Protein AF-A0A960PFB4-F1 (afdb_monomer_lite)

pLDDT: mean 86.85, std 17.03, range [36.44, 98.69]

Secondary structure (DSSP, 8-state):
------EEEETTEEEEEETTEEEE-PPPPP-EEEEEE----THHHHHHTTTEEEEEEE-HHHHHSSPPSS--GGGEEE-EEESP--SSPEEEEEEPPSS--S--B--S--SS----BEEEEEEEEE-SS--SS--HHHHHHSEESEEE-TTT--EEEEEEEEEESSSS-EEESS--TTS-SSSTTS-EEE--SEEEEEEE-TTS-EEEE--SEEEEEE---

Structure (mmCIF, N/CA/C/O backbone):
data_AF-A0A960PFB4-F1
#
_entry.id   AF-A0A960PFB4-F1
#
loop_
_atom_site.group_PDB
_atom_site.id
_atom_site.type_symbol
_atom_site.label_atom_id
_atom_site.label_alt_id
_atom_site.label_comp_id
_atom_site.label_asym_id
_atom_site.label_entity_id
_atom_site.label_seq_id
_atom_site.pdbx_PDB_ins_code
_atom_site.Cartn_x
_atom_site.Cartn_y
_atom_site.Cartn_z
_atom_site.occupancy
_atom_site.B_iso_or_equiv
_atom_site.auth_seq_id
_atom_site.auth_comp_id
_atom_site.auth_asym_id
_atom_site.auth_atom_id
_atom_site.pdbx_PDB_model_num
ATOM 1 N N . MET A 1 1 ? -36.340 -36.680 -1.977 1.00 38.56 1 MET A N 1
ATOM 2 C CA . MET A 1 1 ? -35.879 -35.297 -2.222 1.00 38.56 1 MET A CA 1
ATOM 3 C C . MET A 1 1 ? -35.685 -34.643 -0.860 1.00 38.56 1 MET A C 1
ATOM 5 O O . MET A 1 1 ? -36.669 -34.448 -0.161 1.00 38.56 1 MET A O 1
ATOM 9 N N . LYS A 1 2 ? -34.442 -34.479 -0.389 1.00 38.81 2 LYS A N 1
ATOM 10 C CA . LYS A 1 2 ? -34.167 -33.962 0.964 1.00 38.81 2 LYS A CA 1
ATOM 11 C C . LYS A 1 2 ? -34.136 -32.436 0.880 1.00 38.81 2 LYS A C 1
ATOM 13 O O . LYS A 1 2 ? -33.361 -31.895 0.099 1.00 38.81 2 LYS A O 1
ATOM 18 N N . VAL A 1 3 ? -35.028 -31.771 1.609 1.00 37.19 3 VAL A N 1
ATOM 19 C CA . VAL A 1 3 ? -35.138 -30.308 1.617 1.00 37.19 3 VAL A CA 1
ATOM 20 C C . VAL A 1 3 ? -33.887 -29.734 2.281 1.00 37.19 3 VAL A C 1
ATOM 22 O O . VAL A 1 3 ? -33.587 -30.062 3.426 1.00 37.19 3 VAL A O 1
ATOM 25 N N . ILE A 1 4 ? -33.147 -28.912 1.539 1.00 46.12 4 ILE A N 1
ATOM 26 C CA . ILE A 1 4 ? -32.025 -28.125 2.050 1.00 46.12 4 ILE A CA 1
ATOM 27 C C . ILE A 1 4 ? -32.634 -26.845 2.622 1.00 46.12 4 ILE A C 1
ATOM 29 O O . ILE A 1 4 ? -33.192 -26.042 1.878 1.00 46.12 4 ILE A O 1
ATOM 33 N N . SER A 1 5 ? -32.566 -26.659 3.939 1.00 47.25 5 SER A N 1
ATOM 34 C CA . SER A 1 5 ? -32.941 -25.389 4.563 1.00 47.25 5 SER A CA 1
ATOM 35 C C . SER A 1 5 ? -31.701 -24.516 4.706 1.00 47.25 5 SER A C 1
ATOM 37 O O . SER A 1 5 ? -30.768 -24.867 5.425 1.00 47.25 5 SER A O 1
ATOM 39 N N . VAL A 1 6 ? -31.700 -23.379 4.012 1.00 44.31 6 VAL A N 1
ATOM 40 C CA . VAL A 1 6 ? -30.670 -22.340 4.115 1.00 44.31 6 VAL A CA 1
ATOM 41 C C . VAL A 1 6 ? -31.173 -21.279 5.088 1.00 44.31 6 VAL A C 1
ATOM 43 O O . VAL A 1 6 ? -32.287 -20.780 4.934 1.00 44.31 6 VAL A O 1
ATOM 46 N N . LYS A 1 7 ? -30.370 -20.939 6.100 1.00 43.09 7 LYS A N 1
ATOM 47 C CA . LYS A 1 7 ? -30.683 -19.872 7.056 1.00 43.09 7 LYS A CA 1
ATOM 48 C C . LYS A 1 7 ? -29.514 -18.889 7.084 1.00 43.09 7 LYS A C 1
ATOM 50 O O . LYS A 1 7 ? -28.402 -19.273 7.429 1.00 43.09 7 LYS A O 1
ATOM 55 N N . LEU A 1 8 ? -29.765 -17.644 6.685 1.00 36.44 8 LEU A N 1
ATOM 56 C CA . LEU A 1 8 ? -28.803 -16.544 6.787 1.00 36.44 8 LEU A CA 1
ATOM 57 C C . LEU A 1 8 ? -28.706 -16.123 8.257 1.00 36.44 8 LEU A C 1
ATOM 59 O O . LEU A 1 8 ? -29.715 -15.739 8.846 1.00 36.44 8 LEU A O 1
ATOM 63 N N . LEU A 1 9 ? -27.516 -16.243 8.850 1.00 45.88 9 LEU A N 1
ATOM 64 C CA . LEU A 1 9 ? -27.261 -15.860 10.246 1.00 45.88 9 LEU A CA 1
ATOM 65 C C . LEU A 1 9 ? -26.489 -14.538 10.381 1.00 45.88 9 LEU A C 1
ATOM 67 O O . LEU A 1 9 ? -26.490 -13.969 11.464 1.00 45.88 9 LEU A O 1
ATOM 71 N N . ASN A 1 10 ? -25.881 -14.023 9.306 1.00 38.50 10 ASN A N 1
ATOM 72 C CA . ASN A 1 10 ? -25.291 -12.680 9.233 1.00 38.50 10 ASN A CA 1
ATOM 73 C C . ASN A 1 10 ? -24.918 -12.350 7.771 1.00 38.50 10 ASN A C 1
ATOM 75 O O . ASN A 1 10 ? -24.761 -13.288 6.977 1.00 38.50 10 ASN A O 1
ATOM 79 N N . PRO A 1 11 ? -24.732 -11.073 7.380 1.00 40.84 11 PRO A N 1
ATOM 80 C CA . PRO A 1 11 ? -24.195 -10.729 6.066 1.00 40.84 11 PRO A CA 1
ATOM 81 C C . PRO A 1 11 ? -22.702 -11.098 6.023 1.00 40.84 11 PRO A C 1
ATOM 83 O O . PRO A 1 11 ? -21.844 -10.305 6.380 1.00 40.84 11 PRO A O 1
ATOM 86 N N . GLY A 1 12 ? -22.404 -12.347 5.650 1.00 43.38 12 GLY A N 1
ATOM 87 C CA . GLY A 1 12 ? -21.039 -12.881 5.547 1.00 43.38 12 GLY A CA 1
ATOM 88 C C . GLY A 1 12 ? -20.901 -14.377 5.848 1.00 43.38 12 GLY A C 1
ATOM 89 O O . GLY A 1 12 ? -19.878 -14.966 5.515 1.00 43.38 12 GLY A O 1
ATOM 90 N N . LEU A 1 13 ? -21.924 -15.018 6.433 1.00 40.94 13 LEU A N 1
ATOM 91 C CA . LEU A 1 13 ? -21.855 -16.420 6.855 1.00 40.94 13 LEU A CA 1
ATOM 92 C C . LEU A 1 13 ? -22.953 -17.267 6.192 1.00 40.94 13 LEU A C 1
ATOM 94 O O . LEU A 1 13 ? -24.129 -17.174 6.554 1.00 40.94 13 LEU A O 1
ATOM 98 N N . LEU A 1 14 ? -22.558 -18.127 5.246 1.00 43.84 14 LEU A N 1
ATOM 99 C CA . LEU A 1 14 ? -23.416 -19.165 4.668 1.00 43.84 14 LEU A CA 1
ATOM 100 C C . LEU A 1 14 ? -23.074 -20.519 5.304 1.00 43.84 14 LEU A C 1
ATOM 102 O O . LEU A 1 14 ? -22.016 -21.084 5.041 1.00 43.84 14 LEU A O 1
ATOM 106 N N . VAL A 1 15 ? -23.985 -21.051 6.123 1.00 45.22 15 VAL A N 1
ATOM 107 C CA . VAL A 1 15 ? -23.863 -22.395 6.709 1.00 45.22 15 VAL A CA 1
ATOM 108 C C . VAL A 1 15 ? -24.759 -23.355 5.932 1.00 45.22 15 VAL A C 1
ATOM 110 O O . VAL A 1 15 ? -25.983 -23.208 5.932 1.00 45.22 15 VAL A O 1
ATOM 113 N N . ILE A 1 16 ? -24.161 -24.347 5.269 1.00 50.56 16 ILE A N 1
ATOM 114 C CA . ILE A 1 16 ? -24.890 -25.413 4.569 1.00 50.56 16 ILE A CA 1
ATOM 115 C C . ILE A 1 16 ? -24.893 -26.663 5.454 1.00 50.56 16 ILE A C 1
ATOM 117 O O . ILE A 1 16 ? -23.840 -27.200 5.785 1.00 50.56 16 ILE A O 1
ATOM 121 N N . PHE A 1 17 ? -26.082 -27.149 5.819 1.00 47.12 17 PHE A N 1
ATOM 122 C CA . PHE A 1 17 ? -26.235 -28.391 6.577 1.00 47.12 17 PHE A CA 1
ATOM 123 C C . PHE A 1 17 ? -26.205 -29.609 5.643 1.00 47.12 17 PHE A C 1
ATOM 125 O O . PHE A 1 17 ? -27.221 -29.999 5.065 1.00 47.12 17 PHE A O 1
ATOM 132 N N . LEU A 1 18 ? -25.039 -30.242 5.533 1.00 46.38 18 LEU A N 1
ATOM 133 C CA . LEU A 1 18 ? -24.876 -31.617 5.054 1.00 46.38 18 LEU A CA 1
ATOM 134 C C . LEU A 1 18 ? -24.439 -32.458 6.258 1.00 46.38 18 LEU A C 1
ATOM 136 O O . LEU A 1 18 ? -23.691 -31.973 7.099 1.00 46.38 18 LEU A O 1
ATOM 140 N N . GLY A 1 19 ? -24.971 -33.675 6.403 1.00 44.97 19 GLY A N 1
ATOM 141 C CA . GLY A 1 19 ? -24.831 -34.488 7.620 1.00 44.97 19 GLY A CA 1
ATOM 142 C C . GLY A 1 19 ? -23.447 -34.401 8.282 1.00 44.97 19 GLY A C 1
ATOM 143 O O . GLY A 1 19 ? -22.442 -34.676 7.642 1.00 44.97 19 GLY A O 1
ATOM 144 N N . PHE A 1 20 ? -23.433 -34.002 9.559 1.00 53.28 20 PHE A N 1
ATOM 145 C CA . PHE A 1 20 ? -22.286 -33.974 10.481 1.00 53.28 20 PHE A CA 1
ATOM 146 C C . PHE A 1 20 ? -20.993 -33.258 10.040 1.00 53.28 20 PHE A C 1
ATOM 148 O O . PHE A 1 20 ? -19.993 -33.363 10.745 1.00 53.28 20 PHE A O 1
ATOM 155 N N . ALA A 1 21 ? -21.001 -32.471 8.963 1.00 47.19 21 ALA A N 1
ATOM 156 C CA . ALA A 1 21 ? -19.851 -31.664 8.563 1.00 47.19 21 ALA A CA 1
ATOM 157 C C . ALA A 1 21 ? -20.246 -30.189 8.436 1.00 47.19 21 ALA A C 1
ATOM 159 O O . ALA A 1 21 ? -21.074 -29.818 7.604 1.00 47.19 21 ALA A O 1
ATOM 160 N N . PHE A 1 22 ? -19.637 -29.341 9.266 1.00 47.34 22 PHE A N 1
ATOM 161 C CA . PHE A 1 22 ? -19.680 -27.894 9.086 1.00 47.34 22 PHE A CA 1
ATOM 162 C C . PHE A 1 22 ? -18.715 -27.531 7.958 1.00 47.34 22 PHE A C 1
ATOM 164 O O . PHE A 1 22 ? -17.507 -27.699 8.100 1.00 47.34 22 PHE A O 1
ATOM 171 N N . ILE A 1 23 ? -19.239 -27.044 6.835 1.00 44.19 23 ILE A N 1
ATOM 172 C CA . ILE A 1 23 ? -18.421 -26.408 5.800 1.00 44.19 23 ILE A CA 1
ATOM 173 C C . ILE A 1 23 ? -18.553 -24.905 6.014 1.00 44.19 23 ILE A C 1
ATOM 175 O O . ILE A 1 23 ? -19.611 -24.326 5.767 1.00 44.19 23 ILE A O 1
ATOM 179 N N . GLN A 1 24 ? -17.487 -24.286 6.516 1.00 43.09 24 GLN A N 1
ATOM 180 C CA . GLN A 1 24 ? -17.369 -22.836 6.564 1.00 43.09 24 GLN A CA 1
ATOM 181 C C . GLN A 1 24 ? -16.933 -22.363 5.177 1.00 43.09 24 GLN A C 1
ATOM 183 O O . GLN A 1 24 ? -15.810 -22.620 4.748 1.00 43.09 24 GLN A O 1
ATOM 188 N N . ILE A 1 25 ? -17.838 -21.711 4.450 1.00 44.47 25 ILE A N 1
ATOM 189 C CA . ILE A 1 25 ? -17.496 -21.040 3.196 1.00 44.47 25 ILE A CA 1
ATOM 190 C C . ILE A 1 25 ? -16.994 -19.651 3.582 1.00 44.47 25 ILE A C 1
ATOM 192 O O . ILE A 1 25 ? -17.782 -18.722 3.748 1.00 44.47 25 ILE A O 1
ATOM 196 N N . THR A 1 26 ? -15.687 -19.522 3.803 1.00 54.66 26 THR A N 1
ATOM 197 C CA . THR A 1 26 ? -15.047 -18.207 3.912 1.00 54.66 26 THR A CA 1
ATOM 198 C C . THR A 1 26 ? -15.164 -17.526 2.551 1.00 54.66 26 THR A C 1
ATOM 200 O O . THR A 1 26 ? -14.873 -18.149 1.528 1.00 54.66 26 THR A O 1
ATOM 203 N N . ALA A 1 27 ? -15.622 -16.272 2.513 1.00 60.09 27 ALA A N 1
ATOM 204 C CA . ALA A 1 27 ? -15.588 -15.487 1.283 1.00 60.09 27 ALA A CA 1
ATOM 205 C C . ALA A 1 27 ? -14.153 -15.488 0.732 1.00 60.09 27 ALA A C 1
ATOM 207 O O . ALA A 1 27 ? -13.203 -15.315 1.499 1.00 60.09 27 ALA A O 1
ATOM 208 N N . ALA A 1 28 ? -13.994 -15.723 -0.573 1.00 77.38 28 ALA A N 1
ATOM 209 C CA . ALA A 1 28 ? -12.681 -15.707 -1.204 1.00 77.38 28 ALA A CA 1
ATOM 210 C C . ALA A 1 28 ? -12.017 -14.348 -0.932 1.00 77.38 28 ALA A C 1
ATOM 212 O O . ALA A 1 28 ? -12.589 -13.301 -1.239 1.00 77.38 28 ALA A O 1
ATOM 213 N N . GLN A 1 29 ? -10.851 -14.365 -0.287 1.00 87.94 29 GLN A N 1
ATOM 214 C CA . GLN A 1 29 ? -10.046 -13.162 -0.105 1.00 87.94 29 GLN A CA 1
ATOM 215 C C . GLN A 1 29 ? -9.183 -12.927 -1.347 1.00 87.94 29 GLN A C 1
ATOM 217 O O . GLN A 1 29 ? -8.865 -13.897 -2.043 1.00 87.94 29 GLN A O 1
ATOM 222 N N . PRO A 1 30 ? -8.782 -11.674 -1.618 1.00 96.19 30 PRO A N 1
ATOM 223 C CA . PRO A 1 30 ? -7.792 -11.395 -2.644 1.00 96.19 30 PRO A CA 1
ATOM 224 C C . PRO A 1 30 ? -6.554 -12.280 -2.503 1.00 96.19 30 PRO A C 1
ATOM 226 O O . PRO A 1 30 ? -6.048 -12.473 -1.397 1.00 96.19 30 PRO A O 1
ATOM 229 N N . ALA A 1 31 ? -6.076 -12.808 -3.626 1.00 96.31 31 ALA A N 1
ATOM 230 C CA . ALA A 1 31 ? -4.937 -13.724 -3.670 1.00 96.31 31 ALA A CA 1
ATOM 231 C C . ALA A 1 31 ? -3.699 -13.092 -4.318 1.00 96.31 31 ALA A C 1
ATOM 233 O O . ALA A 1 31 ? -2.586 -13.590 -4.150 1.00 96.31 31 ALA A O 1
ATOM 234 N N . ARG A 1 32 ? -3.882 -12.003 -5.071 1.00 97.75 32 ARG A N 1
ATOM 235 C CA . ARG A 1 32 ? -2.811 -11.357 -5.829 1.00 97.75 32 ARG A CA 1
ATOM 236 C C . ARG A 1 32 ? -3.057 -9.863 -5.982 1.00 97.75 32 ARG A C 1
ATOM 238 O O . ARG A 1 32 ? -4.191 -9.432 -6.176 1.00 97.75 32 ARG A O 1
ATOM 245 N N . VAL A 1 33 ? -1.972 -9.097 -5.977 1.00 98.56 33 VAL A N 1
ATOM 246 C CA . VAL A 1 33 ? -1.924 -7.727 -6.494 1.00 98.56 33 VAL A CA 1
ATOM 247 C C . VAL A 1 33 ? -1.241 -7.761 -7.854 1.00 98.56 33 VAL A C 1
ATOM 249 O O . VAL A 1 33 ? -0.164 -8.336 -7.989 1.00 98.56 33 VAL A O 1
ATOM 252 N N . VAL A 1 34 ? -1.851 -7.138 -8.854 1.00 98.50 34 VAL A N 1
ATOM 253 C CA . VAL A 1 34 ? -1.175 -6.722 -10.084 1.00 98.50 34 VAL A CA 1
ATOM 254 C C . VAL A 1 34 ? -1.079 -5.209 -10.066 1.00 98.50 34 VAL A C 1
ATOM 256 O O . VAL A 1 34 ? -2.020 -4.533 -9.645 1.00 98.50 34 VAL A O 1
ATOM 259 N N . GLY A 1 35 ? 0.043 -4.664 -10.510 1.00 97.50 35 GLY A N 1
ATOM 260 C CA . GLY A 1 35 ? 0.193 -3.226 -10.547 1.00 97.50 35 GLY A CA 1
ATOM 261 C C . GLY A 1 35 ? 0.960 -2.701 -11.734 1.0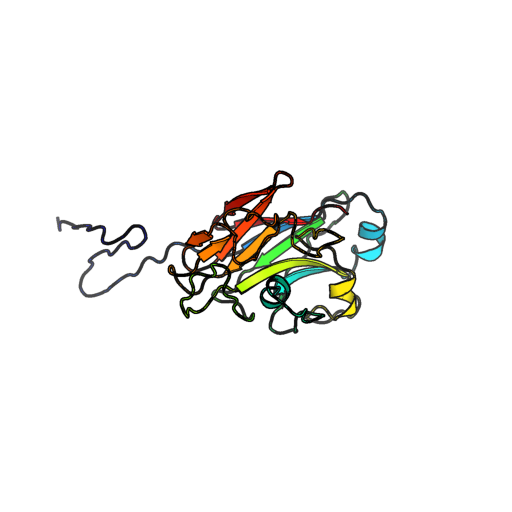0 97.50 35 GLY A C 1
ATOM 262 O O . GLY A 1 35 ? 1.685 -3.425 -12.422 1.00 97.50 35 GLY A O 1
ATOM 263 N N . GLU A 1 36 ? 0.742 -1.418 -11.976 1.00 97.25 36 GLU A N 1
ATOM 264 C CA . GLU A 1 36 ? 1.364 -0.669 -13.053 1.00 97.25 36 GLU A CA 1
ATOM 265 C C . GLU A 1 36 ? 2.077 0.555 -12.476 1.00 97.25 36 GLU A C 1
ATOM 267 O O . GLU A 1 36 ? 1.565 1.253 -11.601 1.00 97.25 36 GLU A O 1
ATOM 272 N N . PHE A 1 37 ? 3.281 0.801 -12.974 1.00 95.88 37 PHE A N 1
ATOM 273 C CA . PHE A 1 37 ? 4.018 2.033 -12.774 1.00 95.88 37 PHE A CA 1
ATOM 274 C C . PHE A 1 37 ? 4.184 2.684 -14.141 1.00 95.88 37 PHE A C 1
ATOM 276 O O . PHE A 1 37 ? 5.033 2.281 -14.945 1.00 95.88 37 PHE A O 1
ATOM 283 N N . ASP A 1 38 ? 3.320 3.653 -14.427 1.00 94.31 38 ASP A N 1
ATOM 284 C CA . ASP A 1 38 ? 3.507 4.512 -15.587 1.00 94.31 38 ASP A CA 1
ATOM 285 C C . ASP A 1 38 ? 4.636 5.502 -15.292 1.00 94.31 38 ASP A C 1
ATOM 287 O O . ASP A 1 38 ? 4.752 6.003 -14.175 1.00 94.31 38 ASP A O 1
ATOM 291 N N . TYR A 1 39 ? 5.473 5.805 -16.278 1.00 92.06 39 TYR A N 1
ATOM 292 C CA . TYR A 1 39 ? 6.641 6.655 -16.076 1.00 92.06 39 TYR A CA 1
ATOM 293 C C . TYR A 1 39 ? 6.984 7.461 -17.328 1.00 92.06 39 TYR A C 1
ATOM 295 O O . TYR A 1 39 ? 6.833 7.010 -18.462 1.00 92.06 39 TYR A O 1
ATOM 303 N N . THR A 1 40 ? 7.532 8.653 -17.105 1.00 92.19 40 THR A N 1
ATOM 304 C CA . THR A 1 40 ? 8.064 9.534 -18.159 1.00 92.19 40 THR A CA 1
ATOM 305 C C . THR A 1 40 ? 9.579 9.720 -18.060 1.00 92.19 40 THR A C 1
ATOM 307 O O . THR A 1 40 ? 10.222 10.103 -19.035 1.00 92.19 40 THR A O 1
ATOM 310 N N . SER A 1 41 ? 10.167 9.425 -16.897 1.00 89.12 41 SER A N 1
ATOM 311 C CA . SER A 1 41 ? 11.600 9.577 -16.644 1.00 89.12 41 SER A CA 1
ATOM 312 C C . SER A 1 41 ? 12.426 8.504 -17.353 1.00 89.12 41 SER A C 1
ATOM 314 O O . SER A 1 41 ? 12.193 7.308 -17.177 1.00 89.12 41 SER A O 1
ATOM 316 N N . GLU A 1 42 ? 13.471 8.921 -18.071 1.00 88.75 42 GLU A N 1
ATOM 317 C CA . GLU A 1 42 ? 14.447 8.017 -18.699 1.00 88.75 42 GLU A CA 1
ATOM 318 C C . GLU A 1 42 ? 15.293 7.233 -17.676 1.00 88.75 42 GLU A C 1
ATOM 320 O O . GLU A 1 42 ? 15.943 6.246 -18.026 1.00 88.75 42 GLU A O 1
ATOM 325 N N . ILE A 1 43 ? 15.268 7.630 -16.398 1.00 87.38 43 ILE A N 1
ATOM 326 C CA . ILE A 1 43 ? 15.944 6.914 -15.307 1.00 87.38 43 ILE A CA 1
ATOM 327 C C . ILE A 1 43 ? 15.344 5.515 -15.141 1.00 87.38 43 ILE A C 1
ATOM 329 O O . ILE A 1 43 ? 16.092 4.557 -14.952 1.00 87.38 43 ILE A O 1
ATOM 333 N N . VAL A 1 44 ? 14.022 5.366 -15.272 1.00 90.88 44 VAL A N 1
ATOM 334 C CA . VAL A 1 44 ? 13.351 4.071 -15.089 1.00 90.88 44 VAL A CA 1
ATOM 335 C C . VAL A 1 44 ? 13.883 3.025 -16.077 1.00 90.88 44 VAL A C 1
ATOM 337 O O . VAL A 1 44 ? 14.486 2.050 -15.629 1.00 90.88 44 VAL A O 1
ATOM 340 N N . PRO A 1 45 ? 13.807 3.208 -17.409 1.00 90.69 45 PRO A N 1
ATOM 341 C CA . PRO A 1 45 ? 14.339 2.216 -18.337 1.00 90.69 45 PRO A CA 1
ATOM 342 C C . PRO A 1 45 ? 15.861 2.054 -18.231 1.00 90.69 45 PRO A C 1
ATOM 344 O O . PRO A 1 45 ? 16.376 0.969 -18.497 1.00 90.69 45 PRO A O 1
ATOM 347 N N . LYS A 1 46 ? 16.602 3.085 -17.812 1.00 88.31 46 LYS A N 1
ATOM 348 C CA . LYS A 1 46 ? 18.060 3.002 -17.670 1.00 88.31 46 LYS A CA 1
ATOM 349 C C . LYS A 1 46 ? 18.508 2.145 -16.483 1.00 88.31 46 LYS A C 1
ATOM 351 O O . LYS A 1 46 ? 19.481 1.408 -16.621 1.00 88.31 46 LYS A O 1
ATOM 356 N N . TYR A 1 47 ? 17.830 2.246 -15.340 1.00 87.25 47 TYR A N 1
ATOM 357 C CA . TYR A 1 47 ? 18.274 1.618 -14.089 1.00 87.25 47 TYR A CA 1
ATOM 358 C C . TYR A 1 47 ? 17.400 0.444 -13.634 1.00 87.25 47 TYR A C 1
ATOM 360 O O . TYR A 1 47 ? 17.884 -0.398 -12.887 1.00 87.25 47 TYR A O 1
ATOM 368 N N . PHE A 1 48 ? 16.155 0.333 -14.110 1.00 89.12 48 PHE A N 1
ATOM 369 C CA . PHE A 1 48 ? 15.217 -0.709 -13.673 1.00 89.12 48 PHE A CA 1
ATOM 370 C C . PHE A 1 48 ? 15.114 -1.886 -14.656 1.00 89.12 48 PHE A C 1
ATOM 372 O O . PHE A 1 48 ? 14.518 -2.908 -14.330 1.00 89.12 48 PHE A O 1
ATOM 379 N N . SER A 1 49 ? 15.717 -1.790 -15.848 1.00 79.62 49 SER A N 1
ATOM 380 C CA . SER A 1 49 ? 15.651 -2.862 -16.859 1.00 79.62 49 SER A CA 1
ATOM 381 C C . SER A 1 49 ? 16.352 -4.155 -16.435 1.00 79.62 49 SER A C 1
ATOM 383 O O . SER A 1 49 ? 15.988 -5.223 -16.917 1.00 79.62 49 SER A O 1
ATOM 385 N N . ASN A 1 50 ? 17.343 -4.070 -15.541 1.00 76.44 50 ASN A N 1
ATOM 386 C CA . ASN A 1 50 ? 18.114 -5.209 -15.053 1.00 76.44 50 ASN A CA 1
ATOM 387 C C . ASN A 1 50 ? 18.140 -5.188 -13.526 1.00 76.44 50 ASN A C 1
ATOM 389 O O . ASN A 1 50 ? 18.833 -4.368 -12.932 1.00 76.44 50 ASN A O 1
ATOM 393 N N . GLY A 1 51 ? 17.405 -6.110 -12.906 1.00 79.62 51 GLY A N 1
ATOM 394 C CA . GLY A 1 51 ? 17.436 -6.288 -11.458 1.00 79.62 51 GLY A CA 1
ATOM 395 C C . GLY A 1 51 ? 16.552 -5.323 -10.679 1.00 79.62 51 GLY A C 1
ATOM 396 O O . GLY A 1 51 ? 16.791 -5.148 -9.500 1.00 79.62 51 GLY A O 1
ATOM 397 N N . ALA A 1 52 ? 15.532 -4.697 -11.270 1.00 90.38 52 ALA A N 1
ATOM 398 C CA . ALA A 1 52 ? 14.471 -4.122 -10.446 1.00 90.38 52 ALA A CA 1
ATOM 399 C C . ALA A 1 52 ? 13.565 -5.219 -9.879 1.00 90.38 52 ALA A C 1
ATOM 401 O O . ALA A 1 52 ? 13.404 -6.290 -10.470 1.00 90.38 52 ALA A O 1
ATOM 402 N N . THR A 1 53 ? 12.929 -4.920 -8.754 1.00 93.19 53 THR A N 1
ATOM 403 C CA . THR A 1 53 ? 11.885 -5.758 -8.174 1.00 93.19 53 THR A CA 1
ATOM 404 C C . THR A 1 53 ? 10.713 -4.905 -7.708 1.00 93.19 53 THR A C 1
ATOM 406 O O . THR A 1 53 ? 10.828 -3.688 -7.547 1.00 93.19 53 THR A O 1
ATOM 409 N N . ALA A 1 54 ? 9.577 -5.562 -7.517 1.00 95.75 54 ALA A N 1
ATOM 410 C CA . ALA A 1 54 ? 8.437 -4.988 -6.829 1.00 95.75 54 ALA A CA 1
ATOM 411 C C . ALA A 1 54 ? 8.270 -5.687 -5.481 1.00 95.75 54 ALA A C 1
ATOM 413 O O . ALA A 1 54 ? 8.609 -6.862 -5.347 1.00 95.75 54 ALA A O 1
ATOM 414 N N . ALA A 1 55 ? 7.725 -4.993 -4.494 1.00 97.25 55 ALA A N 1
ATOM 415 C CA . ALA A 1 55 ? 7.374 -5.578 -3.209 1.00 97.25 55 ALA A CA 1
ATOM 416 C C . ALA A 1 55 ? 6.158 -4.874 -2.612 1.00 97.25 55 ALA A C 1
ATOM 418 O O . ALA A 1 55 ? 5.837 -3.752 -2.994 1.00 97.25 55 ALA A O 1
ATOM 419 N N . LEU A 1 56 ? 5.511 -5.519 -1.646 1.00 98.19 56 LEU A N 1
ATOM 420 C CA . LEU A 1 56 ? 4.676 -4.851 -0.654 1.00 98.19 56 LEU A CA 1
ATOM 421 C C . LEU A 1 56 ? 5.511 -4.677 0.614 1.00 98.19 56 LEU A C 1
ATOM 423 O O . LEU A 1 56 ? 6.016 -5.662 1.152 1.00 98.19 56 LEU A O 1
ATOM 427 N N . ILE A 1 57 ? 5.653 -3.441 1.080 1.00 97.12 57 ILE A N 1
ATOM 428 C CA . ILE A 1 57 ? 6.393 -3.088 2.294 1.00 97.12 57 ILE A CA 1
ATOM 429 C C . ILE A 1 57 ? 5.417 -2.681 3.397 1.00 97.12 57 ILE A C 1
ATOM 431 O O . ILE A 1 57 ? 4.486 -1.913 3.150 1.00 97.12 57 ILE A O 1
ATOM 435 N N . CYS A 1 58 ? 5.591 -3.231 4.599 1.00 96.38 58 CYS A N 1
ATOM 436 C CA . CYS A 1 58 ? 4.782 -2.898 5.770 1.00 96.38 58 CYS A CA 1
ATOM 437 C C . CYS A 1 58 ? 4.992 -1.433 6.178 1.00 96.38 58 CYS A C 1
ATOM 439 O O . CYS A 1 58 ? 6.101 -1.017 6.499 1.00 96.38 58 CYS A O 1
ATOM 441 N N . VAL A 1 59 ? 3.907 -0.661 6.203 1.00 94.69 59 VAL A N 1
ATOM 442 C CA . VAL A 1 59 ? 3.909 0.766 6.561 1.00 94.69 59 VAL A CA 1
ATOM 443 C C . VAL A 1 59 ? 3.072 1.074 7.802 1.00 94.69 59 VAL A C 1
ATOM 445 O O . VAL A 1 59 ? 2.981 2.235 8.180 1.00 94.69 59 VAL A O 1
ATOM 448 N N . SER A 1 60 ? 2.487 0.063 8.459 1.00 94.06 60 SER A N 1
ATOM 449 C CA . SER A 1 60 ? 1.573 0.214 9.605 1.00 94.06 60 SER A CA 1
ATOM 450 C C . SER A 1 60 ? 2.017 1.266 10.628 1.00 94.06 60 SER A C 1
ATOM 452 O O . SER A 1 60 ? 1.272 2.197 10.918 1.00 94.06 60 SER A O 1
ATOM 454 N N . ILE A 1 61 ? 3.239 1.145 11.157 1.00 86.69 61 ILE A N 1
ATOM 455 C CA . ILE A 1 61 ? 3.730 2.040 12.216 1.00 86.69 61 ILE A CA 1
ATOM 456 C C . ILE A 1 61 ? 4.109 3.427 11.692 1.00 86.69 61 ILE A C 1
ATOM 458 O O . ILE A 1 61 ? 3.950 4.418 12.403 1.00 86.69 61 ILE A O 1
ATOM 462 N N . SER A 1 62 ? 4.539 3.512 10.430 1.00 88.12 62 SER A N 1
ATOM 463 C CA . SER A 1 62 ? 4.868 4.776 9.766 1.00 88.12 62 SER A CA 1
ATOM 464 C C . SER A 1 62 ? 3.629 5.637 9.508 1.00 88.12 62 SER A C 1
ATOM 466 O O . SER A 1 62 ? 3.766 6.837 9.298 1.00 88.12 62 SER A O 1
ATOM 468 N N . LEU A 1 63 ? 2.424 5.051 9.537 1.00 88.88 63 LEU A N 1
ATOM 469 C CA . LEU A 1 63 ? 1.172 5.799 9.401 1.00 88.88 63 LEU A CA 1
ATOM 470 C C . LEU A 1 63 ? 0.774 6.557 10.674 1.00 88.88 63 LEU A C 1
ATOM 472 O O . LEU A 1 63 ? 0.158 7.611 10.565 1.00 88.88 63 LEU A O 1
ATOM 476 N N . ILE A 1 64 ? 1.114 6.042 11.861 1.00 84.19 64 ILE A N 1
ATOM 477 C CA . ILE A 1 64 ? 0.618 6.573 13.146 1.00 84.19 64 ILE A CA 1
ATOM 478 C C . ILE A 1 64 ? 1.705 7.167 14.051 1.00 84.19 64 ILE A C 1
ATOM 480 O O . ILE A 1 64 ? 1.407 7.624 15.155 1.00 84.19 64 ILE A O 1
ATOM 484 N N . GLY A 1 65 ? 2.976 7.148 13.647 1.00 76.75 65 GLY A N 1
ATOM 485 C CA . GLY A 1 65 ? 4.046 7.577 14.543 1.00 76.75 65 GLY A CA 1
ATOM 486 C C . GLY A 1 65 ? 5.455 7.485 13.975 1.00 76.75 65 GLY A C 1
ATOM 487 O O . GLY A 1 65 ? 5.687 7.705 12.789 1.00 76.75 65 GLY A O 1
ATOM 488 N N . THR A 1 66 ? 6.419 7.234 14.868 1.00 57.75 66 THR A N 1
ATOM 489 C CA . THR A 1 66 ? 7.853 7.226 14.555 1.00 57.75 66 THR A CA 1
ATOM 490 C C . THR A 1 66 ? 8.160 6.218 13.459 1.00 57.75 66 THR A C 1
ATOM 492 O O . THR A 1 66 ? 7.963 5.018 13.648 1.00 57.75 66 THR A O 1
ATOM 495 N N . SER A 1 67 ? 8.677 6.725 12.342 1.00 56.94 67 SER A N 1
ATOM 496 C CA . SER A 1 67 ? 9.165 5.936 11.221 1.00 56.94 67 SER A CA 1
ATOM 497 C C . SER A 1 67 ? 10.125 4.857 11.719 1.00 56.94 67 SER A C 1
ATOM 499 O O . SER A 1 67 ? 11.223 5.173 12.185 1.00 56.94 67 SER A O 1
ATOM 501 N N . ALA A 1 68 ? 9.779 3.580 11.543 1.00 58.72 68 ALA A N 1
ATOM 502 C CA . ALA A 1 68 ? 10.848 2.692 11.121 1.00 58.72 68 ALA A CA 1
ATOM 503 C C . ALA A 1 68 ? 11.356 3.287 9.810 1.00 58.72 68 ALA A C 1
ATOM 505 O O . ALA A 1 68 ? 10.589 3.437 8.860 1.00 58.72 68 ALA A O 1
ATOM 506 N N . GLU A 1 69 ? 12.619 3.707 9.793 1.00 69.88 69 GLU A N 1
ATOM 507 C CA . GLU A 1 69 ? 13.223 4.320 8.605 1.00 69.88 69 GLU A CA 1
ATOM 508 C C . GLU A 1 69 ? 13.195 3.344 7.407 1.00 69.88 69 GLU A C 1
ATOM 510 O O . GLU A 1 69 ? 13.271 3.762 6.257 1.00 69.88 69 GLU A O 1
ATOM 515 N N . TRP A 1 70 ? 13.020 2.041 7.668 1.00 86.69 70 TRP A N 1
ATOM 516 C CA . TRP A 1 70 ? 12.962 0.964 6.682 1.00 86.69 70 TRP A CA 1
ATOM 517 C C . TRP A 1 70 ? 12.136 -0.220 7.186 1.00 86.69 70 TRP A C 1
ATOM 519 O O . TRP A 1 70 ? 12.130 -0.553 8.372 1.00 86.69 70 TRP A O 1
ATOM 529 N N . THR A 1 71 ? 11.504 -0.917 6.246 1.00 92.25 71 THR A N 1
ATOM 530 C CA . THR A 1 71 ? 10.759 -2.154 6.488 1.00 92.25 71 THR A CA 1
ATOM 531 C C . THR A 1 71 ? 11.728 -3.326 6.683 1.00 92.25 71 THR A C 1
ATOM 533 O O . THR A 1 71 ? 12.512 -3.629 5.770 1.00 92.25 71 THR A O 1
ATOM 536 N N . PRO A 1 72 ? 11.688 -4.029 7.830 1.00 92.19 72 PRO A N 1
ATOM 537 C CA . PRO A 1 72 ? 12.497 -5.222 8.062 1.00 92.19 72 PRO A CA 1
ATOM 538 C C . PRO A 1 72 ? 12.215 -6.319 7.032 1.00 92.19 72 PRO A C 1
ATOM 540 O O . PRO A 1 72 ? 11.087 -6.466 6.575 1.00 92.19 72 PRO A O 1
ATOM 543 N N . ARG A 1 73 ? 13.221 -7.147 6.715 1.00 94.19 73 ARG A N 1
ATOM 544 C CA . ARG A 1 73 ? 13.097 -8.233 5.721 1.00 94.19 73 ARG A CA 1
ATOM 545 C C . ARG A 1 73 ? 11.847 -9.117 5.917 1.00 94.19 73 ARG A C 1
ATOM 547 O O . ARG A 1 73 ? 11.157 -9.351 4.931 1.00 94.19 73 ARG A O 1
ATOM 554 N N . PRO A 1 74 ? 11.490 -9.569 7.140 1.00 93.69 74 PRO A N 1
ATOM 555 C CA . PRO A 1 74 ? 10.292 -10.387 7.337 1.00 93.69 74 PRO A CA 1
ATOM 556 C C . PRO A 1 74 ? 8.982 -9.684 6.975 1.00 93.69 74 PRO A C 1
ATOM 558 O O . PRO A 1 74 ? 8.010 -10.371 6.695 1.00 93.69 74 PRO A O 1
ATOM 561 N N . ASP A 1 75 ? 8.940 -8.352 6.962 1.00 95.75 75 ASP A N 1
ATOM 562 C CA . ASP A 1 75 ? 7.726 -7.560 6.734 1.00 95.75 75 ASP A CA 1
ATOM 563 C C . ASP A 1 75 ? 7.612 -7.054 5.283 1.00 95.75 75 ASP A C 1
ATOM 565 O O . ASP A 1 75 ? 6.799 -6.180 4.970 1.00 95.75 75 ASP A O 1
ATOM 569 N N . GLN A 1 76 ? 8.431 -7.615 4.387 1.00 97.00 76 GLN A N 1
ATOM 570 C CA . GLN A 1 76 ? 8.373 -7.394 2.946 1.00 97.00 76 GLN A CA 1
ATOM 571 C C . GLN A 1 76 ? 7.780 -8.622 2.249 1.00 97.00 76 GLN A C 1
ATOM 573 O O . GLN A 1 76 ? 8.205 -9.754 2.481 1.00 97.00 76 GLN A O 1
ATOM 578 N N . ILE A 1 77 ? 6.839 -8.402 1.331 1.00 97.44 77 ILE A N 1
ATOM 579 C CA . ILE A 1 77 ? 6.298 -9.446 0.453 1.00 97.44 77 ILE A CA 1
ATOM 580 C C . ILE A 1 77 ? 6.800 -9.160 -0.957 1.00 97.44 77 ILE A C 1
ATOM 582 O O . ILE A 1 77 ? 6.327 -8.231 -1.613 1.00 97.44 77 ILE A O 1
ATOM 586 N N . LEU A 1 78 ? 7.779 -9.934 -1.420 1.00 95.56 78 LEU A N 1
ATOM 587 C CA . LEU A 1 78 ? 8.368 -9.714 -2.736 1.00 95.56 78 LEU A CA 1
ATOM 588 C C . LEU A 1 78 ? 7.439 -10.133 -3.877 1.00 95.56 78 LEU A C 1
ATOM 590 O O . LEU A 1 78 ? 6.749 -11.151 -3.826 1.00 95.56 78 LEU A O 1
ATOM 594 N N . GLY A 1 79 ? 7.486 -9.336 -4.935 1.00 95.19 79 GLY A N 1
ATOM 595 C CA . GLY A 1 79 ? 6.815 -9.549 -6.201 1.00 95.19 79 GLY A CA 1
ATOM 596 C C . GLY A 1 79 ? 7.783 -9.762 -7.353 1.00 95.19 79 GLY A C 1
ATOM 597 O O . GLY A 1 79 ? 8.973 -10.027 -7.185 1.00 95.19 79 GLY A O 1
ATOM 598 N N . ARG A 1 80 ? 7.235 -9.662 -8.560 1.00 93.31 80 ARG A N 1
ATOM 599 C CA . ARG A 1 80 ? 7.951 -9.862 -9.820 1.00 93.31 80 ARG A CA 1
ATOM 600 C C . ARG A 1 80 ? 7.605 -8.734 -10.771 1.00 93.31 80 ARG A C 1
ATOM 602 O O . ARG A 1 80 ? 6.441 -8.352 -10.864 1.00 93.31 80 ARG A O 1
ATOM 609 N N . ILE A 1 81 ? 8.599 -8.252 -11.507 1.00 94.00 81 ILE A N 1
ATOM 610 C CA . ILE A 1 81 ? 8.406 -7.302 -12.606 1.00 94.00 81 ILE A CA 1
ATOM 611 C C . ILE A 1 81 ? 8.284 -8.076 -13.917 1.00 94.00 81 ILE A C 1
ATOM 613 O O . ILE A 1 81 ? 9.029 -9.023 -14.171 1.00 94.00 81 ILE A O 1
ATOM 617 N N . SER A 1 82 ? 7.341 -7.664 -14.758 1.00 93.69 82 SER A N 1
ATOM 618 C CA . SER A 1 82 ? 7.178 -8.195 -16.109 1.00 93.69 82 SER A CA 1
ATOM 619 C C . SER A 1 82 ? 8.072 -7.443 -17.091 1.00 93.69 82 SER A C 1
ATOM 621 O O . SER A 1 82 ? 8.087 -6.213 -17.108 1.00 93.69 82 SER A O 1
ATOM 623 N N . LEU A 1 83 ? 8.783 -8.188 -17.939 1.00 90.75 83 LEU A N 1
ATOM 624 C CA . LEU A 1 83 ? 9.584 -7.644 -19.036 1.00 90.75 83 LEU A CA 1
ATOM 625 C C . LEU A 1 83 ? 8.836 -7.764 -20.382 1.00 90.75 83 LEU A C 1
ATOM 627 O O . LEU A 1 83 ? 8.056 -8.702 -20.556 1.00 90.75 83 LEU A O 1
ATOM 631 N N . PRO A 1 84 ? 9.119 -6.887 -21.364 1.00 91.75 84 PRO A N 1
ATOM 632 C CA . PRO A 1 84 ? 9.978 -5.705 -21.257 1.00 91.75 84 PRO A CA 1
ATOM 633 C C . PRO A 1 84 ? 9.307 -4.593 -20.435 1.00 91.75 84 PRO A C 1
ATOM 635 O O . PRO A 1 84 ? 8.085 -4.502 -20.408 1.00 91.75 84 PRO A O 1
ATOM 638 N N . ILE A 1 85 ? 10.106 -3.729 -19.798 1.00 91.56 85 ILE A N 1
ATOM 639 C CA . ILE A 1 85 ? 9.574 -2.548 -19.091 1.00 91.56 85 ILE A CA 1
ATOM 640 C C . ILE A 1 85 ? 9.368 -1.341 -20.014 1.00 91.56 85 ILE A C 1
ATOM 642 O O . ILE A 1 85 ? 8.771 -0.364 -19.591 1.00 91.56 85 ILE A O 1
ATOM 646 N N . VAL A 1 86 ? 9.859 -1.416 -21.262 1.00 91.38 86 VAL A N 1
ATOM 647 C CA . VAL A 1 86 ? 9.703 -0.397 -22.311 1.00 91.38 86 VAL A CA 1
ATOM 648 C C . VAL A 1 86 ? 8.826 -0.953 -23.442 1.00 91.38 86 VAL A C 1
ATOM 650 O O . VAL A 1 86 ? 9.103 -2.061 -23.914 1.00 91.38 86 VAL A O 1
ATOM 653 N N . PRO A 1 87 ? 7.845 -0.183 -23.952 1.00 92.88 87 PRO A N 1
ATOM 654 C CA . PRO A 1 87 ? 7.404 1.124 -23.449 1.00 92.88 87 PRO A CA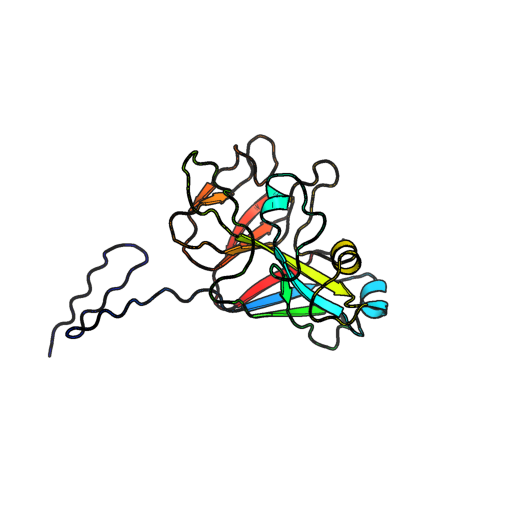 1
ATOM 655 C C . PRO A 1 87 ? 6.711 1.008 -22.082 1.00 92.88 87 PRO A C 1
ATOM 657 O O . PRO A 1 87 ? 6.322 -0.087 -21.681 1.00 92.88 87 PRO A O 1
ATOM 660 N N . ALA A 1 88 ? 6.539 2.142 -21.398 1.00 93.38 88 ALA A N 1
ATOM 661 C CA . ALA A 1 88 ? 5.711 2.216 -20.199 1.00 93.38 88 ALA A CA 1
ATOM 662 C C . ALA A 1 88 ? 4.287 1.666 -20.471 1.00 93.38 88 ALA A C 1
ATOM 664 O O . ALA A 1 88 ? 3.807 1.729 -21.613 1.00 93.38 88 ALA A O 1
ATOM 665 N N . PRO A 1 89 ? 3.592 1.135 -19.449 1.00 94.25 89 PRO A N 1
ATOM 666 C CA . PRO A 1 89 ? 4.004 1.069 -18.045 1.00 94.25 89 PRO A CA 1
ATOM 667 C C . PRO A 1 89 ? 4.895 -0.139 -17.723 1.00 94.25 89 PRO A C 1
ATOM 669 O O . PRO A 1 89 ? 4.797 -1.199 -18.348 1.00 94.25 89 PRO A O 1
ATOM 672 N N . LEU A 1 90 ? 5.696 -0.003 -16.664 1.00 94.94 90 LEU A N 1
ATOM 673 C CA . LEU A 1 90 ? 6.291 -1.145 -15.974 1.00 94.94 90 LEU A CA 1
ATOM 674 C C . LEU A 1 90 ? 5.179 -1.886 -15.228 1.00 94.94 90 LEU A C 1
ATOM 676 O O . LEU A 1 90 ? 4.387 -1.268 -14.521 1.00 94.94 90 LEU A O 1
ATOM 680 N N . ARG A 1 91 ? 5.114 -3.213 -15.369 1.00 96.81 91 ARG A N 1
ATOM 681 C CA . ARG A 1 91 ? 4.097 -4.041 -14.703 1.00 96.81 91 ARG A CA 1
ATOM 682 C C . ARG A 1 91 ? 4.710 -4.934 -13.647 1.00 96.81 91 ARG A C 1
ATOM 684 O O . ARG A 1 91 ? 5.798 -5.470 -13.857 1.00 96.81 91 ARG A O 1
ATOM 691 N N . PHE A 1 92 ? 3.986 -5.149 -12.560 1.00 96.94 92 PHE A N 1
ATOM 692 C CA . PHE A 1 92 ? 4.394 -6.063 -11.507 1.00 96.94 92 PHE A CA 1
ATOM 693 C C . PHE A 1 92 ? 3.236 -6.901 -10.973 1.00 96.94 92 PHE A C 1
ATOM 695 O O . PHE A 1 92 ? 2.065 -6.565 -11.138 1.00 96.94 92 PHE A O 1
ATOM 702 N N . GLU A 1 93 ? 3.579 -7.998 -10.311 1.00 98.00 93 GLU A N 1
ATOM 703 C CA . GLU A 1 93 ? 2.636 -8.812 -9.553 1.00 98.00 93 GLU A CA 1
ATOM 704 C C . GLU A 1 93 ? 3.228 -9.253 -8.213 1.00 98.00 93 GLU A C 1
ATOM 706 O O . GLU A 1 93 ? 4.431 -9.492 -8.102 1.00 98.00 93 GLU A O 1
ATOM 711 N N . VAL A 1 94 ? 2.373 -9.373 -7.199 1.00 98.38 94 VAL A N 1
ATOM 712 C CA . VAL A 1 94 ? 2.710 -9.871 -5.861 1.00 98.38 94 VAL A CA 1
ATOM 713 C C . VAL A 1 94 ? 1.644 -10.880 -5.444 1.00 98.38 94 VAL A C 1
ATOM 715 O O . VAL A 1 94 ? 0.457 -10.552 -5.402 1.00 98.38 94 VAL A O 1
ATOM 718 N N . ASP A 1 95 ? 2.057 -12.109 -5.137 1.00 98.12 95 ASP A N 1
ATOM 719 C CA . ASP A 1 95 ? 1.168 -13.125 -4.569 1.00 98.12 95 ASP A CA 1
ATOM 720 C C . ASP A 1 95 ? 0.974 -12.856 -3.071 1.00 98.12 95 ASP A C 1
ATOM 722 O O . ASP A 1 95 ? 1.940 -12.617 -2.344 1.00 98.12 95 ASP A O 1
ATOM 726 N N . LEU A 1 96 ? -0.274 -12.884 -2.603 1.00 98.19 96 LEU A N 1
ATOM 727 C CA . LEU A 1 96 ? -0.603 -12.550 -1.222 1.00 98.19 96 LEU A CA 1
ATOM 728 C C . LEU A 1 96 ? -0.576 -13.807 -0.337 1.00 98.19 96 LEU A C 1
ATOM 730 O O . LEU A 1 96 ? -1.240 -14.799 -0.659 1.00 98.19 96 LEU A O 1
ATOM 734 N N . PRO A 1 97 ? 0.156 -13.800 0.794 1.00 97.19 97 PRO A N 1
ATOM 735 C CA . PRO A 1 97 ? 0.073 -14.882 1.768 1.00 97.19 97 PRO A CA 1
ATOM 736 C C . PRO A 1 97 ? -1.309 -14.893 2.430 1.00 97.19 97 PRO A C 1
ATOM 738 O O . PRO A 1 97 ? -1.983 -13.879 2.484 1.00 97.19 97 PRO A O 1
ATOM 741 N N . ILE A 1 98 ? -1.732 -16.017 3.012 1.00 94.12 98 ILE A N 1
ATOM 742 C CA . ILE A 1 98 ? -3.031 -16.086 3.717 1.00 94.12 98 ILE A CA 1
ATOM 743 C C . ILE A 1 98 ? -3.099 -15.081 4.878 1.00 94.12 98 ILE A C 1
ATOM 745 O O . ILE A 1 98 ? -4.159 -14.516 5.136 1.00 94.12 98 ILE A O 1
ATOM 749 N N . ALA A 1 99 ? -1.974 -14.885 5.569 1.00 95.12 99 ALA A N 1
ATOM 750 C CA . ALA A 1 99 ? -1.784 -13.880 6.603 1.00 95.12 99 ALA A CA 1
ATOM 751 C C . ALA A 1 99 ? -0.343 -13.349 6.505 1.00 95.12 99 ALA A C 1
ATOM 753 O O . ALA A 1 99 ? 0.590 -14.157 6.536 1.00 95.12 99 ALA A O 1
ATOM 754 N N . PRO A 1 100 ? -0.131 -12.030 6.388 1.00 97.06 100 PRO A N 1
ATOM 755 C CA . PRO A 1 100 ? 1.203 -11.478 6.210 1.00 97.06 100 PRO A CA 1
ATOM 756 C C . PRO A 1 100 ? 1.893 -11.206 7.554 1.00 97.06 100 PRO A C 1
ATOM 758 O O . PRO A 1 100 ? 1.238 -10.918 8.563 1.00 97.06 100 PRO A O 1
ATOM 761 N N . SER A 1 101 ? 3.220 -11.253 7.572 1.00 94.81 101 SER A N 1
ATOM 762 C CA . SER A 1 101 ? 4.056 -10.622 8.600 1.00 94.81 101 SER A CA 1
ATOM 763 C C . SER A 1 101 ? 4.065 -9.109 8.386 1.00 94.81 101 SER A C 1
ATOM 765 O O . SER A 1 101 ? 4.165 -8.647 7.254 1.00 94.81 101 SER A O 1
ATOM 767 N N . CYS A 1 102 ? 3.814 -8.375 9.467 1.00 94.88 102 CYS A N 1
ATOM 768 C CA . CYS A 1 102 ? 3.817 -6.916 9.590 1.00 94.88 102 CYS A CA 1
ATOM 769 C C . CYS A 1 102 ? 3.238 -6.601 10.972 1.00 94.88 102 CYS A C 1
ATOM 771 O O . CYS A 1 102 ? 2.376 -7.342 11.468 1.00 94.88 102 CYS A O 1
ATOM 773 N N . GLU A 1 103 ? 3.703 -5.529 11.600 1.00 92.88 103 GLU A N 1
ATOM 774 C CA . GLU A 1 103 ? 3.113 -5.041 12.841 1.00 92.88 103 GLU A CA 1
ATOM 775 C C . GLU A 1 103 ? 1.682 -4.541 12.593 1.00 92.88 103 GLU A C 1
ATOM 777 O O . GLU A 1 103 ? 1.378 -3.955 11.548 1.00 92.88 103 GLU A O 1
ATOM 782 N N . SER A 1 104 ? 0.783 -4.823 13.535 1.00 94.38 104 SER A N 1
ATOM 783 C CA . SER A 1 104 ? -0.593 -4.336 13.468 1.00 94.38 104 SER A CA 1
ATOM 784 C C . SER A 1 104 ? -0.701 -2.915 14.012 1.00 94.38 104 SER A C 1
ATOM 786 O O . SER A 1 104 ? -0.009 -2.554 14.959 1.00 94.38 104 SER A O 1
ATOM 788 N N . VAL A 1 105 ? -1.634 -2.145 13.461 1.00 93.44 105 VAL A N 1
ATOM 789 C CA . VAL A 1 105 ? -1.953 -0.779 13.869 1.00 93.44 105 VAL A CA 1
ATOM 790 C C . VAL A 1 105 ? -3.464 -0.596 14.019 1.00 93.44 105 VAL A C 1
ATOM 792 O O . VAL A 1 105 ? -4.232 -1.089 13.193 1.00 93.44 105 VAL A O 1
ATOM 795 N N . ASP A 1 106 ? -3.893 0.099 15.071 1.00 93.75 106 ASP A N 1
ATOM 796 C CA . ASP A 1 106 ? -5.270 0.587 15.206 1.00 93.75 106 ASP A CA 1
ATOM 797 C C . ASP A 1 106 ? -5.427 1.858 14.359 1.00 93.75 106 ASP A C 1
ATOM 799 O O . ASP A 1 106 ? -4.676 2.818 14.531 1.00 93.75 106 ASP A O 1
ATOM 803 N N . LEU A 1 107 ? -6.369 1.836 13.413 1.00 94.75 107 LEU A N 1
ATOM 804 C CA . LEU A 1 107 ? -6.669 2.964 12.529 1.00 94.75 107 LEU A CA 1
ATOM 805 C C . LEU A 1 107 ? -8.105 3.464 12.663 1.00 94.75 107 LEU A C 1
ATOM 807 O O . LEU A 1 107 ? -8.476 4.396 11.947 1.00 94.75 107 LEU A O 1
ATOM 811 N N . ASP A 1 108 ? -8.929 2.841 13.507 1.00 93.44 108 ASP A N 1
ATOM 812 C CA . ASP A 1 108 ? -10.303 3.293 13.701 1.00 93.44 108 ASP A CA 1
ATOM 813 C C . ASP A 1 108 ? -10.498 4.136 14.959 1.00 93.44 108 ASP A C 1
ATOM 815 O O . ASP A 1 108 ? -11.549 4.770 15.095 1.00 93.44 108 ASP A O 1
ATOM 819 N N . ASN A 1 109 ? -9.471 4.185 15.819 1.00 87.62 109 ASN A N 1
ATOM 820 C CA . ASN A 1 109 ? -9.373 5.044 16.994 1.00 87.62 109 ASN A CA 1
ATOM 821 C C . ASN A 1 109 ? -10.635 4.982 17.869 1.00 87.62 109 ASN A C 1
ATOM 823 O O . ASN A 1 109 ? -11.041 5.967 18.489 1.00 87.62 109 ASN A O 1
ATOM 827 N N . ASN A 1 110 ? -11.277 3.813 17.929 1.00 87.31 110 ASN A N 1
ATOM 828 C CA . ASN A 1 110 ? -12.575 3.624 18.574 1.00 87.31 110 ASN A CA 1
ATOM 829 C C . ASN A 1 110 ? -12.489 3.494 20.118 1.00 87.31 110 ASN A C 1
ATOM 831 O O . ASN A 1 110 ? -13.469 3.098 20.759 1.00 87.31 110 ASN A O 1
ATOM 835 N N . GLU A 1 111 ? -11.319 3.794 20.699 1.00 86.38 111 GLU A N 1
ATOM 836 C CA . GLU A 1 111 ? -10.928 3.624 22.111 1.00 86.38 111 GLU A CA 1
ATOM 837 C C . GLU A 1 111 ? -11.000 2.180 22.645 1.00 86.38 111 GLU A C 1
ATOM 839 O O . GLU A 1 111 ? -10.829 1.935 23.846 1.00 86.38 111 GLU A O 1
ATOM 844 N N . LYS A 1 112 ? -11.238 1.189 21.784 1.00 88.25 112 LYS A N 1
ATOM 845 C CA . LYS A 1 112 ? -11.239 -0.224 22.157 1.00 88.25 112 LYS A CA 1
ATOM 846 C C . LYS A 1 112 ? -9.884 -0.825 21.858 1.00 88.25 112 LYS A C 1
ATOM 848 O O . LYS A 1 112 ? -9.227 -0.538 20.872 1.00 88.25 112 LYS A O 1
ATOM 853 N N . LYS A 1 113 ? -9.489 -1.749 22.725 1.00 85.38 113 LYS A N 1
ATOM 854 C CA . LYS A 1 113 ? -8.342 -2.600 22.455 1.00 85.38 113 LYS A CA 1
ATOM 855 C C . LYS A 1 113 ? -8.762 -3.707 21.493 1.00 85.38 113 LYS A C 1
ATOM 857 O O . LYS A 1 113 ? -9.457 -4.635 21.910 1.00 85.38 113 LYS A O 1
ATOM 862 N N . ASP A 1 114 ? -8.300 -3.642 20.256 1.00 88.88 114 ASP A N 1
ATOM 863 C CA . ASP A 1 114 ? -8.451 -4.705 19.268 1.00 88.88 114 ASP A CA 1
ATOM 864 C C . ASP A 1 114 ? -7.099 -5.117 18.661 1.00 88.88 114 ASP A C 1
ATOM 866 O O . ASP A 1 114 ? -6.037 -4.868 19.237 1.00 88.88 114 ASP A O 1
ATOM 870 N N . SER A 1 115 ? -7.144 -5.920 17.595 1.00 91.94 115 SER A N 1
ATOM 871 C CA . SER A 1 115 ? -5.941 -6.498 16.985 1.00 91.94 115 SER A CA 1
ATOM 872 C C . SER A 1 115 ? -5.289 -5.569 15.964 1.00 91.94 115 SER A C 1
ATOM 874 O O . SER A 1 115 ? -4.203 -5.905 15.487 1.00 91.94 115 SER A O 1
ATOM 876 N N . GLY A 1 116 ? -5.945 -4.464 15.607 1.00 95.12 116 GLY A N 1
ATOM 877 C CA . GLY A 1 116 ? -5.584 -3.604 14.497 1.00 95.12 116 GLY A CA 1
ATOM 878 C C . GLY A 1 116 ? -5.583 -4.299 13.133 1.00 95.12 116 GLY A C 1
ATOM 879 O O . GLY A 1 116 ? -5.915 -5.479 12.961 1.00 95.12 116 GLY A O 1
ATOM 880 N N . VAL A 1 117 ? -5.128 -3.542 12.143 1.00 97.56 117 VAL A N 1
ATOM 881 C CA . VAL A 1 117 ? -4.897 -3.980 10.767 1.00 97.56 117 VAL A CA 1
ATOM 882 C C . VAL A 1 117 ? -3.409 -3.949 10.438 1.00 97.56 117 VAL A C 1
ATOM 884 O O . VAL A 1 117 ? -2.622 -3.295 11.111 1.00 97.56 117 VAL A O 1
ATOM 887 N N . LYS A 1 118 ? -3.009 -4.639 9.373 1.00 97.88 118 LYS A N 1
ATOM 888 C CA . LYS A 1 118 ? -1.660 -4.532 8.802 1.00 97.88 118 LYS A CA 1
ATOM 889 C C . LYS A 1 118 ? -1.748 -3.790 7.485 1.00 97.88 118 LYS A C 1
ATOM 891 O O . LYS A 1 118 ? -2.601 -4.133 6.665 1.00 97.88 118 LYS A O 1
ATOM 896 N N . VAL A 1 119 ? -0.882 -2.808 7.271 1.00 98.00 119 VAL A N 1
ATOM 897 C CA . VAL A 1 119 ? -0.946 -1.947 6.090 1.00 98.00 119 VAL A CA 1
ATOM 898 C C . VAL A 1 119 ? 0.340 -2.027 5.292 1.00 98.00 119 VAL A C 1
ATOM 900 O O . VAL A 1 119 ? 1.431 -1.967 5.8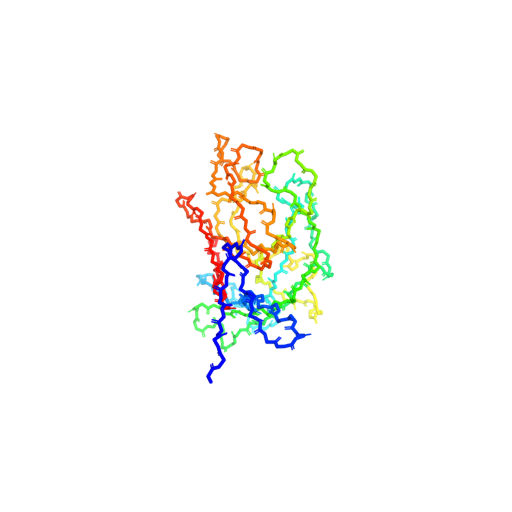52 1.00 98.00 119 VAL A O 1
ATOM 903 N N . PHE A 1 120 ? 0.196 -2.129 3.974 1.00 98.38 120 PHE A N 1
ATOM 904 C CA . PHE A 1 120 ? 1.302 -2.211 3.036 1.00 98.38 120 PHE A CA 1
ATOM 905 C C . PHE A 1 120 ? 1.164 -1.175 1.923 1.00 98.38 120 PHE A C 1
ATOM 907 O O . PHE A 1 120 ? 0.070 -0.961 1.397 1.00 98.38 120 PHE A O 1
ATOM 914 N N . ALA A 1 121 ? 2.289 -0.597 1.515 1.00 97.50 121 ALA A N 1
ATOM 915 C CA . ALA A 1 121 ? 2.421 0.111 0.245 1.00 97.50 121 ALA A CA 1
ATOM 916 C C . ALA A 1 121 ? 3.171 -0.786 -0.747 1.00 97.50 121 ALA A C 1
ATOM 918 O O . ALA A 1 121 ? 4.054 -1.543 -0.337 1.00 97.50 121 ALA A O 1
ATOM 919 N N . ALA A 1 122 ? 2.851 -0.716 -2.040 1.00 98.12 122 ALA A N 1
ATOM 920 C CA . ALA A 1 122 ? 3.754 -1.288 -3.031 1.00 98.12 122 ALA A CA 1
ATOM 921 C C . ALA A 1 122 ? 4.954 -0.372 -3.232 1.00 98.12 122 ALA A C 1
ATOM 923 O O . ALA A 1 122 ? 4.845 0.847 -3.113 1.00 98.12 122 ALA A O 1
ATOM 924 N N . ILE A 1 123 ? 6.080 -0.978 -3.578 1.00 96.69 123 ILE A N 1
ATOM 925 C CA . ILE A 1 123 ? 7.300 -0.299 -3.982 1.00 96.69 123 ILE A CA 1
ATOM 926 C C . ILE A 1 123 ? 7.869 -0.984 -5.221 1.00 96.69 123 ILE A C 1
ATOM 928 O O . ILE A 1 123 ? 7.889 -2.212 -5.298 1.00 96.69 123 ILE A O 1
ATOM 932 N N . VAL A 1 124 ? 8.337 -0.194 -6.183 1.00 95.56 124 VAL A N 1
ATOM 933 C CA . VAL A 1 124 ? 9.211 -0.636 -7.272 1.00 95.56 124 VAL A CA 1
ATOM 934 C C . VAL A 1 124 ? 10.570 0.009 -7.053 1.00 95.56 124 VAL A C 1
ATOM 936 O O . VAL A 1 124 ? 10.695 1.232 -7.054 1.00 95.56 124 VAL A O 1
ATOM 939 N N . ALA A 1 125 ? 11.586 -0.823 -6.862 1.00 94.19 125 ALA A N 1
ATOM 940 C CA . ALA A 1 125 ? 12.938 -0.398 -6.528 1.00 94.19 125 ALA A CA 1
ATOM 941 C C . ALA A 1 125 ? 13.968 -1.145 -7.375 1.00 94.19 125 ALA A C 1
ATOM 943 O O . ALA A 1 125 ? 13.716 -2.240 -7.889 1.00 94.19 125 ALA A O 1
ATOM 944 N N . THR A 1 126 ? 15.150 -0.555 -7.508 1.00 89.75 126 THR A N 1
ATOM 945 C CA . THR A 1 126 ? 16.321 -1.265 -8.011 1.00 89.75 126 THR A CA 1
ATOM 946 C C . THR A 1 126 ? 16.773 -2.262 -6.935 1.00 89.75 126 THR A C 1
ATOM 948 O O . THR A 1 126 ? 17.021 -1.864 -5.808 1.00 89.75 126 THR A O 1
ATOM 951 N N . ASN A 1 127 ? 16.856 -3.559 -7.246 1.00 89.62 127 ASN A N 1
ATOM 952 C CA . ASN A 1 127 ? 17.461 -4.580 -6.377 1.00 89.62 127 ASN A CA 1
ATOM 953 C C . ASN A 1 127 ? 18.962 -4.668 -6.711 1.00 89.62 127 ASN A C 1
ATOM 955 O O . ASN A 1 127 ? 19.441 -5.636 -7.306 1.00 89.62 127 ASN A O 1
ATOM 959 N N . ILE A 1 128 ? 19.680 -3.578 -6.426 1.00 88.44 128 ILE A N 1
ATOM 960 C CA . ILE A 1 128 ? 21.110 -3.407 -6.706 1.00 88.44 128 ILE A CA 1
ATOM 961 C C . ILE A 1 128 ? 21.985 -4.399 -5.938 1.00 88.44 128 ILE A C 1
ATOM 963 O O . ILE A 1 128 ? 23.063 -4.741 -6.426 1.00 88.44 128 ILE A O 1
ATOM 967 N N . PHE A 1 129 ? 21.545 -4.860 -4.764 1.00 88.44 129 PHE A N 1
ATOM 968 C CA . PHE A 1 129 ? 22.281 -5.859 -3.990 1.00 88.44 129 PHE A CA 1
ATOM 969 C C . PHE A 1 129 ? 22.007 -7.285 -4.481 1.00 88.44 129 PHE A C 1
ATOM 971 O O . PHE A 1 129 ? 22.846 -8.164 -4.294 1.00 88.44 129 PHE A O 1
ATOM 978 N N . GLY A 1 130 ? 20.886 -7.509 -5.176 1.00 85.06 130 GLY A N 1
ATOM 979 C CA . GLY A 1 130 ? 20.515 -8.813 -5.727 1.00 85.06 130 GLY A CA 1
ATOM 980 C C . GLY A 1 130 ? 20.082 -9.826 -4.662 1.00 85.06 130 GLY A C 1
ATOM 981 O O . GLY A 1 130 ? 20.069 -11.029 -4.929 1.00 85.06 130 GLY A O 1
ATOM 982 N N . ASP A 1 131 ? 19.739 -9.346 -3.467 1.00 86.44 131 ASP A N 1
ATOM 983 C CA . ASP A 1 131 ? 19.281 -10.158 -2.347 1.00 86.44 131 ASP A CA 1
ATOM 984 C C . ASP A 1 131 ? 17.817 -10.597 -2.538 1.00 86.44 131 ASP A C 1
ATOM 986 O O . ASP A 1 131 ? 17.090 -10.146 -3.428 1.00 86.44 131 ASP A O 1
ATOM 990 N N . SER A 1 132 ? 17.356 -11.502 -1.668 1.00 88.06 132 SER A N 1
ATOM 991 C CA . SER A 1 132 ? 15.948 -11.934 -1.618 1.00 88.06 132 SER A CA 1
ATOM 992 C C . SER A 1 132 ? 15.007 -10.913 -0.968 1.00 88.06 132 SER A C 1
ATOM 994 O O . SER A 1 132 ? 13.851 -11.249 -0.739 1.00 88.06 132 SER A O 1
ATOM 996 N N . TYR A 1 133 ? 15.493 -9.719 -0.619 1.00 94.19 133 TYR A N 1
ATOM 997 C CA . TYR A 1 133 ? 14.751 -8.629 0.021 1.00 94.19 133 TYR A CA 1
ATOM 998 C C . TYR A 1 133 ? 15.347 -7.288 -0.408 1.00 94.19 133 TYR A C 1
ATOM 1000 O O . TYR A 1 133 ? 16.475 -7.260 -0.891 1.00 94.19 133 TYR A O 1
ATOM 1008 N N . LEU A 1 134 ? 14.596 -6.206 -0.204 1.00 94.81 134 LEU A N 1
ATOM 1009 C CA . LEU A 1 134 ? 15.083 -4.846 -0.402 1.00 94.81 134 LEU A CA 1
ATOM 1010 C C . LEU A 1 134 ? 15.846 -4.355 0.833 1.00 94.81 134 LEU A C 1
ATOM 1012 O O . LEU A 1 134 ? 15.302 -4.338 1.946 1.00 94.81 134 LEU A O 1
ATOM 1016 N N . GLU A 1 135 ? 17.069 -3.887 0.619 1.00 93.44 135 GLU A N 1
ATOM 1017 C CA . GLU A 1 135 ? 17.883 -3.188 1.609 1.00 93.44 135 GLU A CA 1
ATOM 1018 C C . GLU A 1 135 ? 17.444 -1.725 1.773 1.00 93.44 135 GLU A C 1
ATOM 1020 O O . GLU A 1 135 ? 16.639 -1.198 1.003 1.00 93.44 135 GLU A O 1
ATOM 1025 N N . GLN A 1 136 ? 17.986 -1.038 2.786 1.00 92.56 136 GLN A N 1
ATOM 1026 C CA . GLN A 1 136 ? 17.549 0.316 3.154 1.00 92.56 136 GLN A CA 1
ATOM 1027 C C . GLN A 1 136 ? 17.638 1.304 1.982 1.00 92.56 136 GLN A C 1
ATOM 1029 O O . GLN A 1 136 ? 16.678 2.015 1.702 1.00 92.56 136 GLN A O 1
ATOM 1034 N N . LEU A 1 137 ? 18.762 1.300 1.256 1.00 91.19 137 LEU A N 1
ATOM 1035 C CA . LEU A 1 137 ? 18.988 2.204 0.123 1.00 91.19 137 LEU A CA 1
ATOM 1036 C C . LEU A 1 137 ? 17.981 1.981 -1.019 1.00 91.19 137 LEU A C 1
ATOM 1038 O O . LEU A 1 137 ? 17.603 2.918 -1.720 1.00 91.19 137 LEU A O 1
ATOM 1042 N N . GLU A 1 138 ? 17.541 0.742 -1.216 1.00 93.19 138 GLU A N 1
ATOM 1043 C CA . GLU A 1 138 ? 16.595 0.370 -2.271 1.00 93.19 138 GLU A CA 1
ATOM 1044 C C . GLU A 1 138 ? 15.168 0.762 -1.877 1.00 93.19 138 GLU A C 1
ATOM 1046 O O . GLU A 1 138 ? 14.394 1.215 -2.718 1.00 93.19 138 GLU A O 1
ATOM 1051 N N . G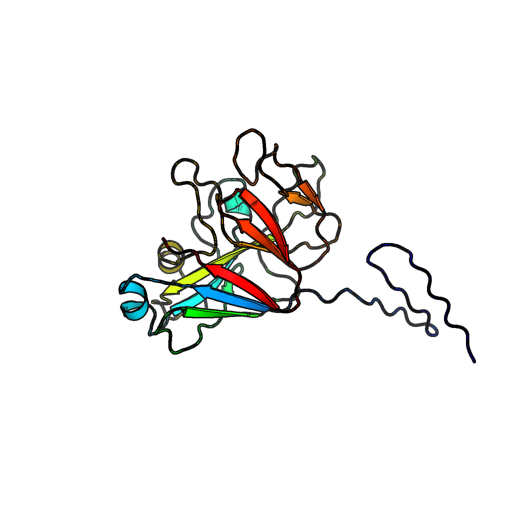LN A 1 139 ? 14.838 0.664 -0.586 1.00 93.69 139 GLN A N 1
ATOM 1052 C CA . GLN A 1 139 ? 13.567 1.156 -0.056 1.00 93.69 139 GLN A CA 1
ATOM 1053 C C . GLN A 1 139 ? 13.469 2.685 -0.110 1.00 93.69 139 GLN A C 1
ATOM 1055 O O . GLN A 1 139 ? 12.420 3.212 -0.466 1.00 93.69 139 GLN A O 1
ATOM 1060 N N . GLU A 1 140 ? 14.558 3.394 0.196 1.00 89.62 140 GLU A N 1
ATOM 1061 C CA . GLU A 1 140 ? 14.599 4.862 0.175 1.00 89.62 140 GLU A CA 1
ATOM 1062 C C . GLU A 1 140 ? 14.507 5.434 -1.250 1.00 89.62 140 GLU A C 1
ATOM 1064 O O . GLU A 1 140 ? 13.900 6.480 -1.469 1.00 89.62 140 GLU A O 1
ATOM 1069 N N . SER A 1 141 ? 15.098 4.749 -2.231 1.00 88.00 141 SER A N 1
ATOM 1070 C CA . SER A 1 141 ? 15.158 5.218 -3.624 1.00 88.00 141 SER A CA 1
ATOM 1071 C C . SER A 1 141 ? 14.053 4.664 -4.533 1.00 88.00 141 SER A C 1
ATOM 1073 O O . SER A 1 141 ? 14.004 5.010 -5.717 1.00 88.00 141 SER A O 1
ATOM 1075 N N . GLY A 1 142 ? 13.175 3.805 -4.009 1.00 92.19 142 GLY A N 1
ATOM 1076 C CA . GLY A 1 142 ? 12.085 3.204 -4.770 1.00 92.19 142 GLY A CA 1
ATOM 1077 C C . GLY A 1 142 ? 10.879 4.126 -4.960 1.00 92.19 142 GLY A C 1
ATOM 1078 O O . GLY A 1 142 ? 10.648 5.078 -4.218 1.00 92.19 142 GLY A O 1
ATOM 1079 N N . PHE A 1 143 ? 10.069 3.807 -5.965 1.00 94.50 143 PHE A N 1
ATOM 1080 C CA . PHE A 1 143 ? 8.786 4.462 -6.207 1.00 94.50 143 PHE A CA 1
ATOM 1081 C C . PHE A 1 143 ? 7.688 3.703 -5.477 1.00 94.50 143 PHE A C 1
ATOM 1083 O O . PHE A 1 143 ? 7.589 2.487 -5.638 1.00 94.50 143 PHE A O 1
ATOM 1090 N N . THR A 1 144 ? 6.860 4.393 -4.696 1.00 95.69 144 THR A N 1
ATOM 1091 C CA . THR A 1 144 ? 5.835 3.754 -3.863 1.00 95.69 144 THR A CA 1
ATOM 1092 C C . THR A 1 144 ? 4.423 4.046 -4.352 1.00 95.69 144 THR A C 1
ATOM 1094 O O . THR A 1 144 ? 4.172 5.048 -5.015 1.00 95.69 144 THR A O 1
ATOM 1097 N N . SER A 1 145 ? 3.471 3.179 -4.007 1.00 97.56 145 SER A N 1
ATOM 1098 C CA . SER A 1 145 ? 2.059 3.328 -4.380 1.00 97.56 145 SER A CA 1
ATOM 1099 C C . SER A 1 145 ? 1.332 4.461 -3.659 1.00 97.56 145 SER A C 1
ATOM 1101 O O . SER A 1 145 ? 0.147 4.666 -3.906 1.00 97.56 145 SER A O 1
ATOM 1103 N N . VAL A 1 146 ? 2.004 5.192 -2.771 1.00 95.12 146 VAL A N 1
ATOM 1104 C CA . VAL A 1 146 ? 1.431 6.288 -1.989 1.00 95.12 146 VAL A CA 1
ATOM 1105 C C . VAL A 1 146 ? 2.173 7.586 -2.253 1.00 95.12 146 VAL A C 1
ATOM 1107 O O . VAL A 1 146 ? 3.394 7.626 -2.336 1.00 95.12 146 VAL A O 1
ATOM 1110 N N . SER A 1 147 ? 1.425 8.677 -2.337 1.00 93.56 147 SER A N 1
ATOM 1111 C CA . SER A 1 147 ? 1.979 10.024 -2.305 1.00 93.56 147 SER A CA 1
ATOM 1112 C C . SER A 1 147 ? 1.767 10.619 -0.923 1.00 93.56 147 SER A C 1
ATOM 1114 O O . SER A 1 147 ? 0.679 10.516 -0.354 1.00 93.56 147 SER A O 1
ATOM 1116 N N . THR A 1 148 ? 2.792 11.277 -0.395 1.00 91.38 148 THR A N 1
ATOM 1117 C CA . THR A 1 148 ? 2.727 11.999 0.876 1.00 91.38 148 THR A CA 1
ATOM 1118 C C . THR A 1 148 ? 2.731 13.503 0.632 1.00 91.38 148 THR A C 1
ATOM 1120 O O . THR A 1 148 ? 3.283 14.000 -0.350 1.00 91.38 148 THR A O 1
ATOM 1123 N N . ASP A 1 149 ? 2.054 14.255 1.496 1.00 89.44 149 ASP A N 1
ATOM 1124 C CA . ASP A 1 149 ? 2.143 15.711 1.487 1.00 89.44 149 ASP A CA 1
ATOM 1125 C C . ASP A 1 149 ? 3.543 16.134 1.980 1.00 89.44 149 ASP A C 1
ATOM 1127 O O . ASP A 1 149 ? 3.961 15.725 3.062 1.00 89.44 149 ASP A O 1
ATOM 1131 N N . PRO A 1 150 ? 4.289 16.971 1.240 1.00 86.50 150 PRO A N 1
ATOM 1132 C CA . PRO A 1 150 ? 5.687 17.263 1.558 1.00 86.50 150 PRO A CA 1
ATOM 1133 C C . PRO A 1 150 ? 5.878 18.095 2.835 1.00 86.50 150 PRO A C 1
ATOM 1135 O O . PRO A 1 150 ? 6.994 18.186 3.342 1.00 86.50 150 PRO A O 1
ATOM 1138 N N . LYS A 1 151 ? 4.824 18.740 3.353 1.00 86.88 151 LYS A N 1
ATOM 1139 C CA . LYS A 1 151 ? 4.895 19.554 4.576 1.00 86.88 151 LYS A CA 1
ATOM 1140 C C . LYS A 1 151 ? 4.560 18.738 5.814 1.00 86.88 151 LYS A C 1
ATOM 1142 O O . LYS A 1 151 ? 5.152 18.954 6.866 1.00 86.88 151 LYS A O 1
ATOM 1147 N N . THR A 1 152 ? 3.572 17.861 5.699 1.00 86.12 152 TH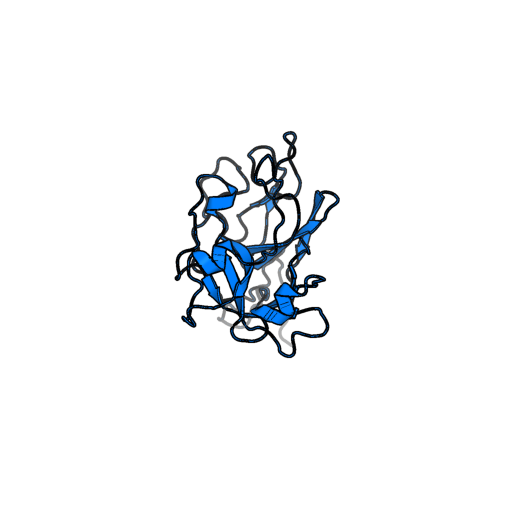R A N 1
ATOM 1148 C CA . THR A 1 152 ? 3.016 17.098 6.823 1.00 86.12 152 THR A CA 1
ATOM 1149 C C . THR A 1 152 ? 3.497 15.655 6.858 1.00 86.12 152 THR A C 1
ATOM 1151 O O . THR A 1 152 ? 3.365 15.017 7.894 1.00 86.12 152 THR A O 1
ATOM 1154 N N . GLN A 1 153 ? 4.046 15.157 5.747 1.00 87.00 153 GLN A N 1
ATOM 1155 C CA . GLN A 1 153 ? 4.420 13.761 5.494 1.00 87.00 153 GLN A CA 1
ATOM 1156 C C . GLN A 1 153 ? 3.251 12.764 5.571 1.00 87.00 153 GLN A C 1
ATOM 1158 O O . GLN A 1 153 ? 3.452 11.566 5.396 1.00 87.00 153 GLN A O 1
ATOM 1163 N N . SER A 1 154 ? 2.018 13.242 5.760 1.00 89.81 154 SER A N 1
ATOM 1164 C CA . SER A 1 154 ? 0.814 12.414 5.766 1.00 89.81 154 SER A CA 1
ATOM 1165 C C . SER A 1 154 ? 0.482 11.916 4.360 1.00 89.81 154 SER A C 1
ATOM 1167 O O . SER A 1 154 ? 0.710 12.619 3.372 1.00 89.81 154 SER A O 1
ATOM 1169 N N . VAL A 1 155 ? -0.101 10.721 4.259 1.00 93.56 155 VAL A N 1
ATOM 1170 C CA . VAL A 1 155 ? -0.584 10.173 2.983 1.00 93.56 155 VAL A CA 1
ATOM 1171 C C . VAL A 1 155 ? -1.662 11.094 2.403 1.00 93.56 155 VAL A C 1
ATOM 1173 O O . VAL A 1 155 ? -2.648 11.411 3.066 1.00 93.56 155 VAL A O 1
ATOM 1176 N N . SER A 1 156 ? -1.471 11.527 1.157 1.00 94.00 156 SER A N 1
ATOM 1177 C CA . SER A 1 156 ? -2.368 12.450 0.453 1.00 94.00 156 SER A CA 1
ATOM 1178 C C . SER A 1 156 ? -3.174 11.773 -0.655 1.00 94.00 156 SER A C 1
ATOM 1180 O O . SER A 1 156 ? -4.302 12.184 -0.922 1.00 94.00 156 SER A O 1
ATOM 1182 N N . SER A 1 157 ? -2.614 10.746 -1.301 1.00 96.50 157 SER A N 1
ATOM 1183 C CA . SER A 1 157 ? -3.278 9.945 -2.339 1.00 96.50 157 SER A CA 1
ATOM 1184 C C . SER A 1 157 ? -2.525 8.638 -2.612 1.00 96.50 157 SER A C 1
ATOM 1186 O O . SER A 1 157 ? -1.416 8.439 -2.112 1.00 96.50 157 SER A O 1
ATOM 1188 N N . GLY A 1 158 ? -3.120 7.760 -3.418 1.00 97.19 158 GLY A N 1
ATOM 1189 C CA . GLY A 1 158 ? -2.521 6.507 -3.868 1.00 97.19 158 GLY A CA 1
ATOM 1190 C C . GLY A 1 158 ? -3.231 5.279 -3.311 1.00 97.19 158 GLY A C 1
ATOM 1191 O O . GLY A 1 158 ? -4.416 5.316 -2.985 1.00 97.19 158 GLY A O 1
ATOM 1192 N N . PHE A 1 159 ? -2.499 4.177 -3.217 1.00 98.50 159 PHE A N 1
ATOM 1193 C CA . PHE A 1 159 ? -3.027 2.865 -2.882 1.00 98.50 159 PHE A CA 1
ATOM 1194 C C . PHE A 1 159 ? -2.318 2.254 -1.678 1.00 98.50 159 PHE A C 1
ATOM 1196 O O . PHE A 1 159 ? -1.087 2.233 -1.610 1.00 98.50 159 PHE A O 1
ATOM 1203 N N . LEU A 1 160 ? -3.109 1.673 -0.779 1.00 98.56 160 LEU A N 1
ATOM 1204 C CA . LEU A 1 160 ? -2.649 0.910 0.377 1.00 98.56 160 LEU A CA 1
ATOM 1205 C C . LEU A 1 160 ? -3.359 -0.441 0.412 1.00 98.56 160 LEU A C 1
ATOM 1207 O O . LEU A 1 160 ? -4.583 -0.515 0.311 1.00 98.56 160 LEU A O 1
ATOM 1211 N N . LEU A 1 161 ? -2.603 -1.521 0.578 1.00 98.69 161 LEU A N 1
ATOM 1212 C CA . LEU A 1 161 ? -3.171 -2.837 0.838 1.00 98.69 161 LEU A CA 1
ATOM 1213 C C . LEU A 1 161 ? -3.341 -3.016 2.345 1.00 98.69 161 LEU A C 1
ATOM 1215 O O . LEU A 1 161 ? -2.383 -2.895 3.102 1.00 98.69 161 LEU A O 1
ATOM 1219 N N . ILE A 1 162 ? -4.552 -3.353 2.769 1.00 98.56 162 ILE A N 1
ATOM 1220 C CA . ILE A 1 162 ? -4.897 -3.537 4.173 1.00 98.56 162 ILE A CA 1
ATOM 1221 C C . ILE A 1 162 ? -5.246 -5.000 4.394 1.00 98.56 162 ILE A C 1
ATOM 1223 O O . ILE A 1 162 ? -6.074 -5.560 3.677 1.00 98.56 162 ILE A O 1
ATOM 1227 N N . TYR A 1 163 ? -4.644 -5.615 5.403 1.00 98.44 163 TYR A N 1
ATOM 1228 C CA . TYR A 1 163 ? -5.030 -6.924 5.907 1.00 98.44 163 TYR A CA 1
ATOM 1229 C C . TYR A 1 163 ? -5.705 -6.772 7.268 1.00 98.44 163 TYR A C 1
ATOM 1231 O O . TYR A 1 163 ? -5.102 -6.248 8.206 1.00 98.44 163 TYR A O 1
ATOM 1239 N N . SER A 1 164 ? -6.927 -7.288 7.389 1.00 97.69 164 SER A N 1
ATOM 1240 C CA . SER A 1 164 ? -7.621 -7.407 8.669 1.00 97.69 164 SER A CA 1
ATOM 1241 C C . SER A 1 164 ? -7.614 -8.859 9.169 1.00 97.69 164 SER A C 1
ATOM 1243 O O . SER A 1 164 ? -7.980 -9.760 8.412 1.00 97.69 164 SER A O 1
ATOM 1245 N N . PRO A 1 165 ? -7.257 -9.139 10.436 1.00 96.25 165 PRO A N 1
ATOM 1246 C CA . PRO A 1 165 ? -7.320 -10.492 10.988 1.00 96.25 165 PRO A CA 1
ATOM 1247 C C . PRO A 1 165 ? -8.756 -11.008 11.196 1.00 96.25 165 PRO A C 1
ATOM 1249 O O . PRO A 1 165 ? -8.955 -12.217 11.294 1.00 96.25 165 PRO A O 1
ATOM 1252 N N . ASN A 1 166 ? -9.749 -10.118 11.291 1.00 94.56 166 ASN A N 1
ATOM 1253 C CA . ASN A 1 166 ? -11.161 -10.438 11.540 1.00 94.56 166 ASN A CA 1
ATOM 1254 C C . ASN A 1 166 ? -12.088 -9.353 10.940 1.00 94.56 166 ASN A C 1
ATOM 1256 O O . ASN A 1 166 ? -11.630 -8.456 10.241 1.00 94.56 166 ASN A O 1
ATOM 1260 N N . ASP A 1 167 ? -13.396 -9.445 11.158 1.00 93.69 167 ASP A N 1
ATOM 1261 C CA . ASP A 1 167 ? -14.415 -8.502 10.668 1.00 93.69 167 ASP A CA 1
ATOM 1262 C C . ASP A 1 167 ? -14.759 -7.375 11.663 1.00 93.69 167 ASP A C 1
ATOM 1264 O O . ASP A 1 167 ? -15.733 -6.640 11.479 1.00 93.69 167 ASP A O 1
ATOM 1268 N N . ASP A 1 168 ? -13.952 -7.221 12.714 1.00 92.44 168 ASP A N 1
ATOM 1269 C CA . ASP A 1 168 ? -14.163 -6.224 13.761 1.00 92.44 168 ASP A CA 1
ATOM 1270 C C . ASP A 1 168 ? -13.306 -4.971 13.624 1.00 92.44 168 ASP A C 1
ATOM 1272 O O . ASP A 1 168 ? -13.600 -3.991 14.303 1.00 92.44 168 ASP A O 1
ATOM 1276 N N . GLN A 1 169 ? -12.310 -4.978 12.737 1.00 95.56 169 GLN A N 1
ATOM 1277 C CA . GLN A 1 169 ? -11.402 -3.847 12.563 1.00 95.56 169 GLN A CA 1
ATOM 1278 C C . GLN A 1 169 ? -12.009 -2.774 11.657 1.00 95.56 169 GLN A C 1
ATOM 1280 O O . GLN A 1 169 ? -12.666 -3.083 10.653 1.00 95.56 169 GLN A O 1
ATOM 1285 N N . GLY A 1 170 ? -11.763 -1.510 11.990 1.00 95.75 170 GLY A N 1
ATOM 1286 C CA . GLY A 1 170 ? -12.078 -0.370 11.143 1.00 95.75 170 GLY A CA 1
ATOM 1287 C C . GLY A 1 170 ? -10.845 0.280 10.520 1.00 95.75 170 GLY A C 1
ATOM 1288 O O . GLY A 1 170 ? -9.714 0.073 10.954 1.00 95.75 170 GLY A O 1
ATOM 1289 N N . VAL A 1 171 ? -11.087 1.084 9.487 1.00 97.38 171 VAL A N 1
ATOM 1290 C CA . VAL A 1 171 ? -10.087 1.946 8.845 1.00 97.38 171 VAL A CA 1
ATOM 1291 C C . VAL A 1 171 ? -10.718 3.273 8.411 1.00 97.38 171 VAL A C 1
ATOM 1293 O O . VAL A 1 171 ? -11.946 3.336 8.259 1.00 97.38 171 VAL A O 1
ATOM 1296 N N . PRO A 1 172 ? -9.918 4.327 8.166 1.00 97.12 172 PRO A N 1
ATOM 1297 C CA . PRO A 1 172 ? -10.414 5.597 7.656 1.00 97.12 172 PRO A CA 1
ATOM 1298 C C . PRO A 1 172 ? -11.175 5.439 6.338 1.00 97.12 172 PRO A C 1
ATOM 1300 O O . PRO A 1 172 ? -10.724 4.796 5.392 1.00 97.12 172 PRO A O 1
ATOM 1303 N N . SER A 1 173 ? -12.347 6.055 6.279 1.00 97.25 173 SER A N 1
ATOM 1304 C CA . SER A 1 173 ? -13.245 6.113 5.118 1.00 97.25 173 SER A CA 1
ATOM 1305 C C . SER A 1 173 ? -13.316 7.509 4.494 1.00 97.25 173 SER A C 1
ATOM 1307 O O . SER A 1 173 ? -13.897 7.698 3.425 1.00 97.25 173 SER A O 1
ATOM 1309 N N . GLY A 1 174 ? -12.714 8.488 5.159 1.00 96.81 174 GLY A N 1
ATOM 1310 C CA . GLY A 1 174 ? -12.616 9.878 4.750 1.00 96.81 174 GLY A CA 1
ATOM 1311 C C . GLY A 1 174 ? -11.520 10.561 5.555 1.00 96.81 174 GLY A C 1
ATOM 1312 O O . GLY A 1 174 ? -10.945 9.952 6.451 1.00 96.81 174 GLY A O 1
ATOM 1313 N N . PHE A 1 175 ? -11.263 11.820 5.225 1.00 96.31 175 PHE A N 1
ATOM 1314 C CA . PHE A 1 175 ? -10.365 12.668 5.997 1.00 96.31 175 PHE A CA 1
ATOM 1315 C C . PHE A 1 175 ? -11.148 13.391 7.089 1.00 96.31 175 PHE A C 1
ATOM 1317 O O . PHE A 1 175 ? -12.273 13.847 6.847 1.00 96.31 175 PHE A O 1
ATOM 1324 N N . GLY A 1 176 ? -10.524 13.535 8.249 1.00 95.06 176 GLY A N 1
ATOM 1325 C CA . GLY A 1 176 ? -11.013 14.333 9.356 1.00 95.06 176 GLY A CA 1
ATOM 1326 C C . GLY A 1 176 ? -11.003 15.843 9.095 1.00 95.06 176 GLY A C 1
ATOM 1327 O O . GLY A 1 176 ? -10.742 16.353 7.998 1.00 95.06 176 GLY A O 1
ATOM 1328 N N . THR A 1 177 ? -11.306 16.582 10.155 1.00 96.00 177 THR A N 1
ATOM 1329 C CA . THR A 1 177 ? -11.308 18.048 10.197 1.00 96.00 177 THR A CA 1
ATOM 1330 C C . THR A 1 177 ? -9.923 18.669 10.049 1.00 96.00 177 THR A C 1
ATOM 1332 O O . THR A 1 177 ? -9.817 19.784 9.532 1.00 96.00 177 THR A O 1
ATOM 1335 N N . ASP A 1 178 ? -8.867 17.971 10.472 1.00 93.94 178 ASP A N 1
ATOM 1336 C CA . ASP A 1 178 ? -7.483 18.437 10.344 1.00 93.94 178 ASP A CA 1
ATOM 1337 C C . ASP A 1 178 ? -6.925 18.273 8.917 1.00 93.94 178 ASP A C 1
ATOM 1339 O O . ASP A 1 178 ? -5.886 18.837 8.558 1.00 93.94 178 ASP A O 1
ATOM 1343 N N . GLY A 1 179 ? -7.662 17.541 8.084 1.00 92.69 179 GLY A N 1
ATOM 1344 C CA . GLY A 1 179 ? -7.356 17.287 6.697 1.00 92.69 179 GLY A CA 1
ATOM 1345 C C . GLY A 1 179 ? -6.201 16.312 6.462 1.00 92.69 179 GLY A C 1
ATOM 1346 O O . GLY A 1 179 ? -5.708 16.264 5.333 1.00 92.69 179 GLY A O 1
ATOM 1347 N N . LYS A 1 180 ? -5.796 15.544 7.469 1.00 93.50 180 LYS A N 1
ATOM 1348 C CA . LYS A 1 180 ? -4.830 14.450 7.369 1.00 93.50 180 LYS A CA 1
ATOM 1349 C C . LYS A 1 180 ? -5.568 13.113 7.388 1.00 93.50 180 LYS A C 1
ATOM 1351 O O . LYS A 1 180 ? -6.784 13.077 7.502 1.00 93.50 180 LYS A O 1
ATOM 1356 N N . LEU A 1 181 ? -4.824 12.051 7.113 1.00 93.12 181 LEU A N 1
ATOM 1357 C CA . LEU A 1 181 ? -5.298 10.673 7.127 1.00 93.12 181 LEU A CA 1
ATOM 1358 C C . LEU A 1 181 ? -4.523 9.920 8.206 1.00 93.12 181 LEU A C 1
ATOM 1360 O O . LEU A 1 181 ? -3.352 10.230 8.444 1.00 93.12 181 LEU A O 1
ATOM 1364 N N . PHE A 1 182 ? -5.159 8.897 8.766 1.00 93.38 182 PHE A N 1
ATOM 1365 C CA . PHE A 1 182 ? -4.680 8.099 9.893 1.00 93.38 182 PHE A CA 1
ATOM 1366 C C . PHE A 1 182 ? -4.571 8.911 11.190 1.00 93.38 182 PHE A C 1
ATOM 1368 O O . PHE A 1 182 ? -3.666 8.706 11.998 1.00 93.38 182 PHE A O 1
ATOM 1375 N N . THR A 1 183 ? -5.514 9.834 11.389 1.00 93.12 183 THR A N 1
ATOM 1376 C CA . THR A 1 183 ? -5.647 10.653 12.598 1.00 93.12 183 THR A CA 1
ATOM 1377 C C . THR A 1 183 ? -6.945 10.340 13.340 1.00 93.12 183 THR A C 1
ATOM 1379 O O . THR A 1 183 ? -7.877 9.733 12.812 1.00 93.12 183 THR A O 1
ATOM 1382 N N . ASN A 1 184 ? -7.011 10.744 14.610 1.00 92.81 184 ASN A N 1
ATOM 1383 C CA . ASN A 1 184 ? -8.128 10.407 15.501 1.00 92.81 184 ASN A CA 1
ATOM 1384 C C . ASN A 1 184 ? -9.487 10.968 15.051 1.00 92.81 184 ASN A C 1
ATOM 1386 O O . ASN A 1 184 ? -10.517 10.530 15.553 1.00 92.81 184 ASN A O 1
ATOM 1390 N N . ASP A 1 185 ? -9.504 11.972 14.176 1.00 94.88 185 ASP A N 1
ATOM 1391 C CA . ASP A 1 185 ? -10.716 12.635 13.704 1.00 94.88 185 ASP A CA 1
ATOM 1392 C C . ASP A 1 185 ? -11.228 12.107 12.355 1.00 94.88 185 ASP A C 1
ATOM 1394 O O . ASP A 1 185 ? -12.248 12.595 11.857 1.00 94.88 185 ASP A O 1
ATOM 1398 N N . ASP A 1 186 ? -10.562 11.106 11.774 1.00 96.12 186 ASP A N 1
ATOM 1399 C CA . ASP A 1 186 ? -11.014 10.470 10.543 1.00 96.12 186 ASP A CA 1
ATOM 1400 C C . ASP A 1 186 ? -12.331 9.699 10.752 1.00 96.12 186 ASP A C 1
ATOM 1402 O O . ASP A 1 186 ? -12.456 8.907 11.690 1.00 96.12 186 ASP A O 1
ATOM 1406 N N . PRO A 1 187 ? -13.335 9.849 9.866 1.00 96.88 187 PRO A N 1
ATOM 1407 C CA . PRO A 1 187 ? -14.499 8.973 9.875 1.00 96.88 187 PRO A CA 1
ATOM 1408 C C . PRO A 1 187 ? -14.093 7.558 9.456 1.00 96.88 187 PRO A C 1
ATOM 1410 O O . PRO A 1 187 ? -13.444 7.374 8.426 1.00 96.88 187 PRO A O 1
ATOM 1413 N N . THR A 1 188 ? -14.541 6.537 10.180 1.00 97.12 188 THR A N 1
ATOM 1414 C CA . THR A 1 188 ? -14.083 5.154 9.975 1.00 97.12 188 THR A CA 1
ATOM 1415 C C . THR A 1 188 ? -15.189 4.227 9.484 1.00 97.12 188 THR A C 1
ATOM 1417 O O . THR A 1 188 ? -16.384 4.464 9.678 1.00 97.12 188 THR A O 1
ATOM 1420 N N . ILE A 1 189 ? -14.787 3.151 8.809 1.00 96.94 189 ILE A N 1
ATOM 1421 C CA . ILE A 1 189 ? -15.667 2.070 8.363 1.00 96.94 189 ILE A CA 1
ATOM 1422 C C . ILE A 1 189 ? -15.057 0.721 8.737 1.00 96.94 189 ILE A C 1
ATOM 1424 O O . ILE A 1 189 ? -13.846 0.538 8.639 1.00 96.94 189 ILE A O 1
ATOM 1428 N N . LYS A 1 190 ? -15.898 -0.240 9.135 1.00 96.06 190 LYS A N 1
ATOM 1429 C CA . LYS A 1 190 ? -15.465 -1.630 9.324 1.00 96.06 190 LYS A CA 1
ATOM 1430 C C . LYS A 1 190 ? -15.082 -2.274 7.995 1.00 96.06 190 LYS A C 1
ATOM 1432 O O . LYS A 1 190 ? -15.780 -2.092 6.996 1.00 96.06 190 LYS A O 1
ATOM 1437 N N . ILE A 1 191 ? -14.039 -3.098 8.011 1.00 95.56 191 ILE A N 1
ATOM 1438 C CA . ILE A 1 191 ? -13.629 -3.911 6.863 1.00 95.56 191 ILE A CA 1
ATOM 1439 C C . ILE A 1 191 ? -13.718 -5.410 7.186 1.00 95.56 191 ILE A C 1
ATOM 1441 O O . ILE A 1 191 ? -13.460 -5.814 8.318 1.00 95.56 191 ILE A O 1
ATOM 1445 N N . PRO A 1 192 ? -14.080 -6.271 6.216 1.00 95.25 192 PRO A N 1
ATOM 1446 C CA . PRO A 1 192 ? -14.114 -7.710 6.461 1.00 95.25 192 PRO A CA 1
ATOM 1447 C C . PRO A 1 192 ? -12.706 -8.296 6.654 1.00 95.25 192 PRO A C 1
ATOM 1449 O O . PRO A 1 192 ? -11.727 -7.762 6.128 1.00 95.25 192 PRO A O 1
ATOM 1452 N N . ALA A 1 193 ? -12.619 -9.464 7.295 1.00 96.44 193 ALA A N 1
ATOM 1453 C CA . ALA A 1 193 ? -11.373 -10.223 7.447 1.00 96.44 193 ALA A CA 1
ATOM 1454 C C . ALA A 1 193 ? -10.658 -10.479 6.103 1.00 96.44 193 ALA A C 1
ATOM 1456 O O . ALA A 1 193 ? -11.311 -10.647 5.069 1.00 96.44 193 ALA A O 1
ATOM 1457 N N . GLY A 1 194 ? -9.329 -10.558 6.115 1.00 97.50 194 GLY A N 1
ATOM 1458 C CA . GLY A 1 194 ? -8.481 -10.711 4.932 1.00 97.50 194 GLY A CA 1
ATOM 1459 C C . GLY A 1 194 ? -8.126 -9.378 4.272 1.00 97.50 194 GLY A C 1
ATOM 1460 O O . GLY A 1 194 ? -8.175 -8.318 4.899 1.00 97.50 194 GLY A O 1
ATOM 1461 N N . TYR A 1 195 ? -7.748 -9.436 2.996 1.00 98.50 195 TYR A N 1
ATOM 1462 C CA . TYR A 1 195 ? -7.271 -8.266 2.261 1.00 98.50 195 TYR A CA 1
ATOM 1463 C C . TYR A 1 195 ? -8.386 -7.360 1.734 1.00 98.50 195 TYR A C 1
ATOM 1465 O O . TYR A 1 195 ? -9.409 -7.828 1.231 1.00 98.50 195 TYR A O 1
ATOM 1473 N N . SER A 1 196 ? -8.137 -6.053 1.798 1.00 98.31 196 SER A N 1
ATOM 1474 C CA . SER A 1 196 ? -8.867 -5.002 1.086 1.00 98.31 196 SER A CA 1
ATOM 1475 C C . SER A 1 196 ? -7.864 -3.990 0.533 1.00 98.31 196 SER A C 1
ATOM 1477 O O . SER A 1 196 ? -6.930 -3.598 1.230 1.00 98.31 196 SER A O 1
ATOM 1479 N N . LEU A 1 197 ? -8.041 -3.560 -0.711 1.00 98.62 197 LEU A N 1
ATOM 1480 C CA . LEU A 1 197 ? -7.241 -2.495 -1.306 1.00 98.62 197 LEU A CA 1
ATOM 1481 C C . LEU A 1 197 ? -7.943 -1.160 -1.090 1.00 98.62 197 LEU A C 1
ATOM 1483 O O . LEU A 1 197 ? -9.052 -0.967 -1.580 1.00 98.62 197 LEU A O 1
ATOM 1487 N N . MET A 1 198 ? -7.292 -0.247 -0.384 1.00 98.62 198 MET A N 1
ATOM 1488 C CA . MET A 1 198 ? -7.726 1.133 -0.223 1.00 98.62 198 MET A CA 1
ATOM 1489 C C . MET A 1 198 ? -7.139 1.982 -1.348 1.00 98.62 198 MET A C 1
ATOM 1491 O O . MET A 1 198 ? -5.930 1.966 -1.569 1.00 98.62 198 MET A O 1
ATOM 1495 N N . ASN A 1 199 ? -7.992 2.735 -2.035 1.00 98.44 199 ASN A N 1
ATOM 1496 C CA . ASN A 1 199 ? -7.598 3.745 -3.012 1.00 98.44 199 ASN A CA 1
ATOM 1497 C C . ASN A 1 199 ? -8.044 5.122 -2.519 1.00 98.44 199 ASN A C 1
ATOM 1499 O O . ASN A 1 199 ? -9.236 5.327 -2.274 1.00 98.44 199 ASN A O 1
ATOM 1503 N N . ILE A 1 200 ? -7.085 6.034 -2.395 1.00 98.00 200 ILE A N 1
ATOM 1504 C CA . ILE A 1 200 ? -7.261 7.440 -2.046 1.00 98.00 200 ILE A CA 1
ATOM 1505 C C . ILE A 1 200 ? -7.024 8.244 -3.325 1.00 98.00 200 ILE A C 1
ATOM 1507 O O . ILE A 1 200 ? -5.881 8.437 -3.751 1.00 98.00 200 ILE A O 1
ATOM 1511 N N . ASP A 1 201 ? -8.094 8.718 -3.958 1.00 95.38 201 ASP A N 1
ATOM 1512 C CA . ASP A 1 201 ? -7.942 9.502 -5.181 1.00 95.38 201 ASP A CA 1
ATOM 1513 C C . ASP A 1 201 ? -7.402 10.918 -4.896 1.00 95.38 201 ASP A C 1
ATOM 1515 O O . ASP A 1 201 ? -7.413 11.414 -3.768 1.00 95.38 201 ASP A O 1
ATOM 1519 N N . LYS A 1 202 ? -6.940 11.614 -5.943 1.00 92.50 202 LYS A N 1
ATOM 1520 C CA . LYS A 1 202 ? -6.430 12.997 -5.828 1.00 92.50 202 LYS A CA 1
ATOM 1521 C C . LYS A 1 202 ? -7.494 14.005 -5.362 1.00 92.50 202 LYS A C 1
ATOM 1523 O O . LYS A 1 202 ? -7.149 15.101 -4.930 1.00 92.50 202 LYS A O 1
ATOM 1528 N N . GLY A 1 203 ? -8.775 13.653 -5.468 1.00 93.50 203 GLY A N 1
ATOM 1529 C CA . GLY A 1 203 ? -9.910 14.407 -4.940 1.00 93.50 203 GLY A CA 1
ATOM 1530 C C . GLY A 1 203 ? -10.238 14.073 -3.481 1.00 93.50 203 GLY A C 1
ATOM 1531 O O . GLY A 1 203 ? -11.226 14.596 -2.967 1.00 93.50 203 GLY A O 1
ATOM 1532 N N . ARG A 1 204 ? -9.411 13.251 -2.815 1.00 93.31 204 ARG A N 1
ATOM 1533 C CA . ARG A 1 204 ? -9.533 12.814 -1.416 1.00 93.31 204 ARG A CA 1
ATOM 1534 C C . ARG A 1 204 ? -10.704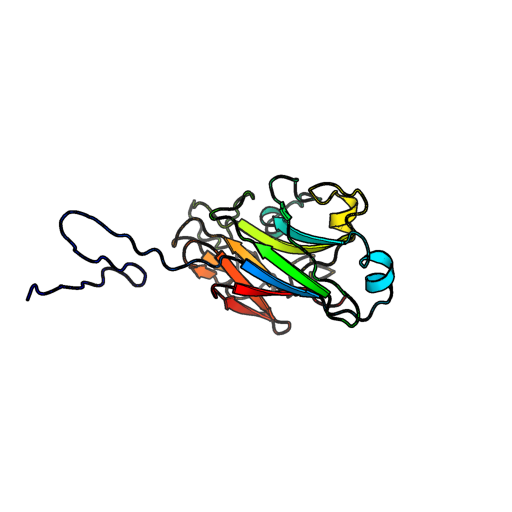 11.870 -1.145 1.00 93.31 204 ARG A C 1
ATOM 1536 O O . ARG A 1 204 ? -11.083 11.675 0.010 1.00 93.31 204 ARG A O 1
ATOM 1543 N N . LYS A 1 205 ? -11.278 11.256 -2.179 1.00 97.25 205 LYS A N 1
ATOM 1544 C CA . LYS A 1 205 ? -12.274 10.197 -2.005 1.00 97.25 205 LYS A CA 1
ATOM 1545 C C . LYS A 1 205 ? -11.568 8.869 -1.758 1.00 97.25 205 LYS A C 1
ATOM 1547 O O . LYS A 1 205 ? -10.631 8.510 -2.468 1.00 97.25 205 LYS A O 1
ATOM 1552 N N . ILE A 1 206 ? -12.081 8.121 -0.786 1.00 98.44 206 ILE A N 1
ATOM 1553 C CA . ILE A 1 206 ? -11.586 6.792 -0.435 1.00 98.44 206 ILE A CA 1
ATOM 1554 C C . ILE A 1 206 ? -12.549 5.729 -0.959 1.00 98.44 206 ILE A C 1
ATOM 1556 O O . ILE A 1 206 ? -13.771 5.852 -0.850 1.00 98.44 206 ILE A O 1
ATOM 1560 N N . THR A 1 207 ? -11.990 4.678 -1.551 1.00 98.38 207 THR A N 1
ATOM 1561 C CA . THR A 1 207 ? -12.727 3.493 -2.006 1.00 98.38 207 THR A CA 1
ATOM 1562 C C . THR A 1 207 ? -11.990 2.219 -1.617 1.00 98.38 207 THR A C 1
ATOM 1564 O O . THR A 1 207 ? -10.779 2.245 -1.402 1.00 98.38 207 THR A O 1
ATOM 1567 N N . PHE A 1 208 ? -12.728 1.110 -1.536 1.00 98.31 208 PHE A N 1
ATOM 1568 C CA . PHE A 1 208 ? -12.189 -0.199 -1.184 1.00 98.31 208 PHE A CA 1
ATOM 1569 C C . PHE A 1 208 ? -12.513 -1.231 -2.265 1.00 98.31 208 PHE A C 1
ATOM 1571 O O . PHE A 1 208 ? -13.659 -1.320 -2.708 1.00 98.31 208 PHE A O 1
ATOM 1578 N N . ASP A 1 209 ? -11.516 -2.025 -2.651 1.00 97.81 209 ASP A N 1
ATOM 1579 C CA . ASP A 1 209 ? -11.645 -3.152 -3.577 1.00 97.81 209 ASP A CA 1
ATOM 1580 C C . ASP A 1 209 ? -11.248 -4.466 -2.886 1.00 97.81 209 ASP A C 1
ATOM 1582 O O . ASP A 1 209 ? -10.336 -4.517 -2.058 1.00 97.81 209 ASP A O 1
ATOM 1586 N N . ARG A 1 210 ? -11.968 -5.538 -3.216 1.00 96.56 210 ARG A N 1
ATOM 1587 C CA . ARG A 1 210 ? -11.755 -6.906 -2.721 1.00 96.56 210 ARG A CA 1
ATOM 1588 C C . ARG A 1 210 ? -11.850 -7.946 -3.836 1.00 96.56 210 ARG A C 1
ATOM 1590 O O . ARG A 1 210 ? -12.169 -9.106 -3.582 1.00 96.56 210 ARG A O 1
ATOM 1597 N N . SER A 1 211 ? -11.613 -7.525 -5.071 1.00 96.81 211 SER A N 1
ATOM 1598 C CA . SER A 1 211 ? -11.485 -8.418 -6.215 1.00 96.81 211 SER A CA 1
ATOM 1599 C C . SER A 1 211 ? -10.414 -9.480 -5.948 1.00 96.81 211 SER A C 1
ATOM 1601 O O . SER A 1 211 ? -9.416 -9.213 -5.281 1.00 96.81 211 SER A O 1
ATOM 1603 N N . GLU A 1 212 ? -10.606 -10.689 -6.482 1.00 94.50 212 GLU A N 1
ATOM 1604 C CA . GLU A 1 212 ? -9.650 -11.801 -6.341 1.00 94.50 212 GLU A CA 1
ATOM 1605 C C . GLU A 1 212 ? -8.225 -11.394 -6.759 1.00 94.50 212 GLU A C 1
ATOM 1607 O O . GLU A 1 212 ? -7.243 -11.754 -6.104 1.00 94.50 212 GLU A O 1
ATOM 1612 N N . VAL A 1 213 ? -8.145 -10.589 -7.822 1.00 97.62 213 VAL A N 1
ATOM 1613 C CA . VAL A 1 213 ? -6.934 -9.918 -8.286 1.00 97.62 213 VAL A CA 1
ATOM 1614 C C . VAL A 1 213 ? -7.123 -8.415 -8.116 1.00 97.62 213 VAL A C 1
ATOM 1616 O O . VAL A 1 213 ? -7.956 -7.807 -8.792 1.00 97.62 213 VAL A O 1
ATOM 1619 N N . LEU A 1 214 ? -6.340 -7.827 -7.220 1.00 98.38 214 LEU A N 1
ATOM 1620 C CA . LEU A 1 214 ? -6.355 -6.399 -6.917 1.00 98.38 214 LEU A CA 1
ATOM 1621 C C . LEU A 1 214 ? -5.483 -5.637 -7.906 1.00 98.38 214 LEU A C 1
ATOM 1623 O O . LEU A 1 214 ? -4.431 -6.132 -8.310 1.00 98.38 214 LEU A O 1
ATOM 1627 N N . LYS A 1 215 ? -5.900 -4.423 -8.265 1.00 98.19 215 LYS A N 1
ATOM 1628 C CA . LYS A 1 215 ? -5.166 -3.553 -9.189 1.00 98.19 215 LYS A CA 1
ATOM 1629 C C . LYS A 1 215 ? -4.619 -2.340 -8.464 1.00 98.19 215 LYS A C 1
ATOM 1631 O O . LYS A 1 215 ? -5.395 -1.581 -7.896 1.00 98.19 215 LYS A O 1
ATOM 1636 N N . MET A 1 216 ? -3.308 -2.155 -8.512 1.00 96.62 216 MET A N 1
ATOM 1637 C CA . MET A 1 216 ? -2.617 -1.057 -7.845 1.00 96.62 216 MET A CA 1
ATOM 1638 C C . MET A 1 216 ? -1.832 -0.214 -8.848 1.00 96.62 216 MET A C 1
ATOM 1640 O O . MET A 1 216 ? -1.265 -0.745 -9.798 1.00 96.62 216 MET A O 1
ATOM 1644 N N . GLU A 1 217 ? -1.747 1.089 -8.613 1.00 96.75 217 GLU A N 1
ATOM 1645 C CA . GLU A 1 217 ? -0.898 1.975 -9.407 1.00 96.75 217 GLU A CA 1
ATOM 1646 C C . GLU A 1 217 ? 0.182 2.598 -8.525 1.00 96.75 217 GLU A C 1
ATOM 1648 O O . GLU A 1 217 ? -0.053 2.927 -7.359 1.00 96.75 217 GLU A O 1
ATOM 1653 N N . ILE A 1 218 ? 1.369 2.764 -9.100 1.00 95.69 218 ILE A N 1
ATOM 1654 C CA . ILE A 1 218 ? 2.420 3.609 -8.539 1.00 95.69 218 ILE A CA 1
ATOM 1655 C C . ILE A 1 218 ? 2.336 4.959 -9.261 1.00 95.69 218 ILE A C 1
ATOM 1657 O O . ILE A 1 218 ? 2.522 4.996 -10.481 1.00 95.69 218 ILE A O 1
ATOM 1661 N N . PRO A 1 219 ? 2.002 6.057 -8.556 1.00 88.50 219 PRO A N 1
ATOM 1662 C CA . PRO A 1 219 ? 1.872 7.365 -9.175 1.00 88.50 219 PRO A CA 1
ATOM 1663 C C . PRO A 1 219 ? 3.211 7.855 -9.730 1.00 88.50 219 PRO A C 1
ATOM 1665 O O . PRO A 1 219 ? 4.280 7.593 -9.180 1.00 88.50 219 PRO A O 1
ATOM 1668 N N . GLN A 1 220 ? 3.134 8.630 -10.810 1.00 79.12 220 GLN A N 1
ATOM 1669 C CA . GLN A 1 220 ? 4.269 9.414 -11.286 1.00 79.12 220 GLN A CA 1
ATOM 1670 C C . GLN A 1 220 ? 4.620 10.503 -10.263 1.00 79.12 220 GLN A C 1
ATOM 1672 O O . GLN A 1 220 ? 3.714 11.151 -9.727 1.00 79.12 220 GLN A O 1
ATOM 1677 N N . LEU A 1 221 ? 5.921 10.699 -10.030 1.00 59.31 221 LEU A N 1
ATOM 1678 C CA . LEU A 1 221 ? 6.472 11.848 -9.302 1.00 59.31 221 LEU A CA 1
ATOM 1679 C C . LEU A 1 221 ? 6.623 13.060 -10.228 1.00 59.31 221 LEU A C 1
ATOM 1681 O O . LEU A 1 221 ? 7.072 12.861 -11.382 1.00 59.31 221 LEU A O 1
#

Sequence (221 aa):
MKVISVKLLNPGLLVIFLGFAFIQITAAQPARVVGEFDYTSEIVPKYFSNGATAALICVSISLIGTSAEWTPRPDQILGRISLPIVPAPLRFEVDLPIAPSCESVDLDNNEKKDSGVKVFAAIVATNIFGDSYLEQLEQESGFTSVSTDPKTQSVSSGFLLIYSPNDDQGVPSGFGTDGKLFTNDDPTIKIPAGYSLMNIDKGRKITFDRSEVLKMEIPQL

Radius of gyration: 19.37 Å; chains: 1; bounding box: 58×55×46 Å

Foldseek 3Di:
DDDWDWDDPDVQFTFTDDPPDTDTPHPQFAFKEKEWEFEDDPVCLVQVQPAKWKKWAWCQDVQADDDPLGGDFQRIFTWGWDPPCPPDITMIMTTDDQDGDYQAHAQQLPVDDDRHKIKTKMWIFHNVVNDPGDDSVRRVPTFIQFDADPPPRATQWGKMKIADQAQPGKHAQFAAPVRGGSDNRGHIDTDGHGIWMWGQDNVRGIDIDGPNYHYGYRDYD